Protein AF-0000000076758074 (afdb_homodimer)

Nearest PDB structures (foldseek):
  6b5j-assembly3_C  TM=3.383E-01  e=1.284E+00  Homo sapiens
  8p6x-assembly1_J  TM=2.670E-01  e=6.246E-01  Homo sapiens
  7qg2-assembly2_B  TM=2.883E-01  e=6.633E-01  Homo sapiens
  5t1s-assembly2_B  TM=3.261E-01  e=2.204E+00  Homo sapiens
  4yff-assembly1_D  TM=3.449E-01  e=3.564E+00  Homo sapiens

Sequence (290 aa):
MANENVEVWVFEGSTVRTVQMNGEPLWVLKDVCGVLDISNSRNISARLDDDEKGVYLVDTPGGVQNMTIISESGLYATIMRSDKPQAKPFRKWVTSEVLPAIRKHGMYAIDDVLNDPDMLINALLRLKEERAKAKALEQTVAVQTMANENVEVWVFEGSTVRTVQMNGEPLWVLKDVCGVLDISNSRNISARLDDDEKGVYLVDTPGGVQNMTIISESGLYATIMRSDKPQAKPFRKWVTSEVLPAIRKHGMYAIDDVLNDPDMLINALLRLKEERAKAKALEQTVAVQT

Solvent-accessible surface area (backbone atoms only — not comparable to full-atom values): 15804 Å² total; per-residue (Å²): 125,80,79,59,55,78,42,82,40,80,50,97,89,30,65,35,44,32,35,52,52,97,88,37,66,28,32,35,41,59,31,54,25,53,64,46,71,43,84,61,42,66,63,53,55,72,72,48,54,73,89,20,45,50,76,40,82,40,85,44,102,91,40,78,37,84,36,52,27,22,30,59,36,30,48,45,49,52,38,52,47,44,87,35,74,74,27,45,64,60,40,47,47,42,29,64,44,45,50,48,33,30,72,76,46,32,33,39,60,43,67,71,30,72,75,25,72,69,48,34,51,51,26,54,50,52,51,51,51,53,50,52,52,53,53,51,52,53,51,52,52,56,69,72,98,123,81,80,60,56,79,42,82,41,79,50,97,90,30,65,37,43,29,35,52,53,97,89,36,65,29,32,34,41,59,30,53,24,53,66,47,71,43,86,59,43,64,64,54,56,70,72,48,54,73,89,22,46,49,76,41,82,41,85,43,100,92,39,78,38,82,36,53,29,22,31,60,36,30,49,47,50,53,40,51,46,45,88,36,74,76,25,45,63,59,40,46,46,44,29,64,44,45,48,48,33,30,72,76,47,34,33,41,61,42,66,74,31,74,75,26,70,68,48,36,53,51,26,52,52,52,50,50,50,52,51,50,52,54,52,52,52,52,51,53,55,56,70,72,97

Structure (mmCIF, N/CA/C/O backbone):
data_AF-0000000076758074-model_v1
#
loop_
_entity.id
_entity.type
_entity.pdbx_description
1 polymer 'BRO family protein'
#
loop_
_atom_site.group_PDB
_atom_site.id
_atom_site.type_symbol
_atom_site.label_atom_id
_atom_site.label_alt_id
_atom_site.label_comp_id
_atom_site.label_asym_id
_atom_site.label_entity_id
_atom_site.label_seq_id
_atom_site.pdbx_PDB_ins_code
_atom_site.Cartn_x
_atom_site.Cartn_y
_atom_site.Cartn_z
_atom_site.occupancy
_atom_site.B_iso_or_equiv
_atom_site.auth_seq_id
_atom_site.auth_comp_id
_atom_site.auth_asym_id
_atom_site.auth_atom_id
_atom_site.pdbx_PDB_model_num
ATOM 1 N N . MET A 1 1 ? -4.301 34.188 5.242 1 38 1 MET A N 1
ATOM 2 C CA . MET A 1 1 ? -3.588 32.906 5.062 1 38 1 MET A CA 1
ATOM 3 C C . MET A 1 1 ? -3.773 32.031 6.273 1 38 1 MET A C 1
ATOM 5 O O . MET A 1 1 ? -3.643 32.469 7.414 1 38 1 MET A O 1
ATOM 9 N N . ALA A 1 2 ? -4.715 31.141 6.289 1 45.94 2 ALA A N 1
ATOM 10 C CA . ALA A 1 2 ? -5.082 30.453 7.523 1 45.94 2 ALA A CA 1
ATOM 11 C C . ALA A 1 2 ? -3.844 30.031 8.305 1 45.94 2 ALA A C 1
ATOM 13 O O . ALA A 1 2 ? -2.84 29.625 7.719 1 45.94 2 ALA A O 1
ATOM 14 N N . ASN A 1 3 ? -3.586 30.516 9.406 1 50.66 3 ASN A N 1
ATOM 15 C CA . ASN A 1 3 ? -2.432 30.297 10.273 1 50.66 3 ASN A CA 1
ATOM 16 C C . ASN A 1 3 ? -2.135 28.812 10.453 1 50.66 3 ASN A C 1
ATOM 18 O O . ASN A 1 3 ? -2.904 28.094 11.094 1 50.66 3 ASN A O 1
ATOM 22 N N . GLU A 1 4 ? -1.652 28.25 9.359 1 63.91 4 GLU A N 1
ATOM 23 C CA . GLU A 1 4 ? -1.317 26.828 9.461 1 63.91 4 GLU A CA 1
ATOM 24 C C . GLU A 1 4 ? -0.361 26.578 10.625 1 63.91 4 GLU A C 1
ATOM 26 O O . GLU A 1 4 ? 0.745 27.125 10.656 1 63.91 4 GLU A O 1
ATOM 31 N N . ASN A 1 5 ? -0.977 26.312 11.828 1 80.25 5 ASN A N 1
ATOM 32 C CA . ASN A 1 5 ? -0.196 26.094 13.039 1 80.25 5 ASN A CA 1
ATOM 33 C C . ASN A 1 5 ? 0.349 24.672 13.102 1 80.25 5 ASN A C 1
ATOM 35 O O . ASN A 1 5 ? -0.316 23.734 12.672 1 80.25 5 ASN A O 1
ATOM 39 N N . VAL A 1 6 ? 1.637 24.625 13.547 1 86.62 6 VAL A N 1
ATOM 40 C CA . VAL A 1 6 ? 2.332 23.359 13.742 1 86.62 6 VAL A CA 1
ATOM 41 C C . VAL A 1 6 ? 1.775 22.656 14.977 1 86.62 6 VAL A C 1
ATOM 43 O O . VAL A 1 6 ? 1.608 23.281 16.031 1 86.62 6 VAL A O 1
ATOM 46 N N . GLU A 1 7 ? 1.353 21.438 14.82 1 90.25 7 GLU A N 1
ATOM 47 C CA . GLU A 1 7 ? 0.956 20.578 15.93 1 90.25 7 GLU A CA 1
ATOM 48 C C . GLU A 1 7 ? 2.037 19.547 16.234 1 90.25 7 GLU A C 1
ATOM 50 O O . GLU A 1 7 ? 2.656 19 15.328 1 90.25 7 GLU A O 1
ATOM 55 N N . VAL A 1 8 ? 2.221 19.281 17.578 1 89.19 8 VAL A N 1
ATOM 56 C CA . VAL A 1 8 ? 3.273 18.359 18.016 1 89.19 8 VAL A CA 1
ATOM 57 C C . VAL A 1 8 ? 2.65 17.109 18.609 1 89.19 8 VAL A C 1
ATOM 59 O O . VAL A 1 8 ? 1.77 17.203 19.469 1 89.19 8 VAL A O 1
ATOM 62 N N . TRP A 1 9 ? 3.086 15.984 18.078 1 89.81 9 TRP A N 1
ATOM 63 C CA . TRP A 1 9 ? 2.637 14.688 18.562 1 89.81 9 TRP A CA 1
ATOM 64 C C . TRP A 1 9 ? 3.818 13.852 19.047 1 89.81 9 TRP A C 1
ATOM 66 O O . TRP A 1 9 ? 4.961 14.094 18.656 1 89.81 9 TRP A O 1
ATOM 76 N N . VAL A 1 10 ? 3.426 12.961 20.016 1 88.06 10 VAL A N 1
ATOM 77 C CA . VAL A 1 10 ? 4.438 11.992 20.438 1 88.06 10 VAL A CA 1
ATOM 78 C C . VAL A 1 10 ? 4.027 10.594 19.984 1 88.06 10 VAL A C 1
ATOM 80 O O . VAL A 1 10 ? 2.93 10.133 20.297 1 88.06 10 VAL A O 1
ATOM 83 N N . PHE A 1 11 ? 4.895 9.984 19.203 1 85.81 11 PHE A N 1
ATOM 84 C CA . PHE A 1 11 ? 4.668 8.641 18.672 1 85.81 11 PHE A CA 1
ATOM 85 C C . PHE A 1 11 ? 5.84 7.727 19 1 85.81 11 PHE A C 1
ATOM 87 O O . PHE A 1 11 ? 6.961 7.953 18.531 1 85.81 11 PHE A O 1
ATOM 94 N N . GLU A 1 12 ? 5.586 6.719 19.734 1 82.56 12 GLU A N 1
ATOM 95 C CA . GLU A 1 12 ? 6.605 5.762 20.156 1 82.56 12 GLU A CA 1
ATOM 96 C C . GLU A 1 12 ? 7.844 6.473 20.688 1 82.56 12 GLU A C 1
ATOM 98 O O . GLU A 1 12 ? 8.969 6.145 20.297 1 82.56 12 GLU A O 1
ATOM 103 N N . GLY A 1 13 ? 7.66 7.598 21.469 1 85.19 13 GLY A N 1
ATOM 104 C CA . GLY A 1 13 ? 8.742 8.312 22.141 1 85.19 13 GLY A CA 1
ATOM 105 C C . GLY A 1 13 ? 9.398 9.352 21.25 1 85.19 13 GLY A C 1
ATOM 106 O O . GLY A 1 13 ? 10.305 10.062 21.688 1 85.19 13 GLY A O 1
ATOM 107 N N . SER A 1 14 ? 8.922 9.477 20.031 1 90.25 14 SER A N 1
ATOM 108 C CA . SER A 1 14 ? 9.477 10.445 19.094 1 90.25 14 SER A CA 1
ATOM 109 C C . SER A 1 14 ? 8.5 11.578 18.828 1 90.25 14 SER A C 1
ATOM 111 O O . SER A 1 14 ? 7.285 11.359 18.75 1 90.25 14 SER A O 1
ATOM 113 N N . THR A 1 15 ? 9.062 12.711 18.75 1 91.38 15 THR A N 1
ATOM 114 C CA . THR A 1 15 ? 8.242 13.875 18.438 1 91.38 15 THR A CA 1
ATOM 115 C C . THR A 1 15 ? 7.973 13.953 16.938 1 91.38 15 THR A C 1
ATOM 117 O O . THR A 1 15 ? 8.898 13.836 16.125 1 91.38 15 THR A O 1
ATOM 120 N N . VAL A 1 16 ? 6.668 14.094 16.625 1 94.94 16 VAL A N 1
ATOM 121 C CA . VAL A 1 16 ? 6.262 14.25 15.234 1 94.94 16 VAL A CA 1
ATOM 122 C C . VAL A 1 16 ? 5.449 15.531 15.062 1 94.94 16 VAL A C 1
ATOM 124 O O . VAL A 1 16 ? 4.391 15.688 15.672 1 94.94 16 VAL A O 1
ATOM 127 N N . ARG A 1 17 ? 5.949 16.453 14.305 1 93.81 17 ARG A N 1
ATOM 128 C CA . ARG A 1 17 ? 5.262 17.719 14.039 1 93.81 17 ARG A CA 1
ATOM 129 C C . ARG A 1 17 ? 4.383 17.609 12.797 1 93.81 17 ARG A C 1
ATOM 131 O O . ARG A 1 17 ? 4.785 17 11.797 1 93.81 17 ARG A O 1
ATOM 138 N N . THR A 1 18 ? 3.197 18.188 12.875 1 94.94 18 THR A N 1
ATOM 139 C CA . THR A 1 18 ? 2.254 18.188 11.766 1 94.94 18 THR A CA 1
ATOM 140 C C . THR A 1 18 ? 1.732 19.594 11.492 1 94.94 18 THR A C 1
ATOM 142 O O . THR A 1 18 ? 1.754 20.453 12.383 1 94.94 18 THR A O 1
ATOM 145 N N . VAL A 1 19 ? 1.402 19.844 10.273 1 92.75 19 VAL A N 1
ATOM 146 C CA . VAL A 1 19 ? 0.757 21.078 9.852 1 92.75 19 VAL A CA 1
ATOM 147 C C . VAL A 1 19 ? -0.518 20.766 9.07 1 92.75 19 VAL A C 1
ATOM 149 O O . VAL A 1 19 ? -0.589 19.75 8.375 1 92.75 19 VAL A O 1
ATOM 152 N N . GLN A 1 20 ? -1.523 21.578 9.289 1 92.44 20 GLN A N 1
ATOM 153 C CA . GLN A 1 20 ? -2.754 21.438 8.516 1 92.44 20 GLN A CA 1
ATOM 154 C C . GLN A 1 20 ? -2.805 22.453 7.375 1 92.44 20 GLN A C 1
ATOM 156 O O . GLN A 1 20 ? -2.713 23.656 7.605 1 92.44 20 GLN A O 1
ATOM 161 N N . MET A 1 21 ? -2.896 21.875 6.207 1 89.38 21 MET A N 1
ATOM 162 C CA . MET A 1 21 ? -3.023 22.75 5.035 1 89.38 21 MET A CA 1
ATOM 163 C C . MET A 1 21 ? -4.184 22.297 4.152 1 89.38 21 MET A C 1
ATOM 165 O O . MET A 1 21 ? -4.242 21.141 3.732 1 89.38 21 MET A O 1
ATOM 169 N N . ASN A 1 22 ? -5.125 23.219 3.854 1 87.38 22 ASN A N 1
ATOM 170 C CA . ASN A 1 22 ? -6.281 22.922 3.012 1 87.38 22 ASN A CA 1
ATOM 171 C C . ASN A 1 22 ? -7.039 21.703 3.512 1 87.38 22 ASN A C 1
ATOM 173 O O . ASN A 1 22 ? -7.41 20.828 2.723 1 87.38 22 ASN A O 1
ATOM 177 N N . GLY A 1 23 ? -7.023 21.531 4.789 1 87.25 23 GLY A N 1
ATOM 178 C CA . GLY A 1 23 ? -7.801 20.469 5.406 1 87.25 23 GLY A CA 1
ATOM 179 C C . GLY A 1 23 ? -7.09 19.141 5.398 1 87.25 23 GLY A C 1
ATOM 180 O O . GLY A 1 23 ? -7.676 18.109 5.773 1 87.25 23 GLY A O 1
ATOM 181 N N . GLU A 1 24 ? -5.863 19.125 4.961 1 91.69 24 GLU A N 1
ATOM 182 C CA . GLU A 1 24 ? -5.094 17.875 4.906 1 91.69 24 GLU A CA 1
ATOM 183 C C . GLU A 1 24 ? -3.875 17.953 5.824 1 91.69 24 GLU A C 1
ATOM 185 O O . GLU A 1 24 ? -3.227 19 5.926 1 91.69 24 GLU A O 1
ATOM 190 N N . PRO A 1 25 ? -3.631 16.828 6.426 1 93.81 25 PRO A N 1
ATOM 191 C CA . PRO A 1 25 ? -2.443 16.812 7.285 1 93.81 25 PRO A CA 1
ATOM 192 C C . PRO A 1 25 ? -1.146 16.672 6.488 1 93.81 25 PRO A C 1
ATOM 194 O O . PRO A 1 25 ? -1.104 15.953 5.488 1 93.81 25 PRO A O 1
ATOM 197 N N . LEU A 1 26 ? -0.143 17.391 6.977 1 96.75 26 LEU A N 1
ATOM 198 C CA . LEU A 1 26 ? 1.232 17.266 6.508 1 96.75 26 LEU A CA 1
ATOM 199 C C . LEU A 1 26 ? 2.184 17 7.668 1 96.75 26 LEU A C 1
ATOM 201 O O . LEU A 1 26 ? 1.914 17.406 8.805 1 96.75 26 LEU A O 1
ATOM 205 N N . TRP A 1 27 ? 3.279 16.328 7.387 1 97.06 27 TRP A N 1
ATOM 206 C CA . TRP A 1 27 ? 4.23 15.953 8.422 1 97.06 27 TRP A CA 1
ATOM 207 C C . TRP A 1 27 ? 5.625 16.484 8.109 1 97.06 27 TRP A C 1
ATOM 209 O O . TRP A 1 27 ? 6.027 16.531 6.941 1 97.06 27 TRP A O 1
ATOM 219 N N . VAL A 1 28 ? 6.254 16.875 9.164 1 95.94 28 VAL A N 1
ATOM 220 C CA . VAL A 1 28 ? 7.672 17.172 8.992 1 95.94 28 VAL A CA 1
ATOM 221 C C . VAL A 1 28 ? 8.43 15.883 8.672 1 95.94 28 VAL A C 1
ATOM 223 O O . VAL A 1 28 ? 8.438 14.945 9.477 1 95.94 28 VAL A O 1
ATOM 226 N N . LEU A 1 29 ? 9.094 15.836 7.523 1 97.75 29 LEU A N 1
ATOM 227 C CA . LEU A 1 29 ? 9.75 14.625 7.043 1 97.75 29 LEU A CA 1
ATOM 228 C C . LEU A 1 29 ? 10.82 14.156 8.023 1 97.75 29 LEU A C 1
ATOM 230 O O . LEU A 1 29 ? 10.93 12.969 8.312 1 97.75 29 LEU A O 1
ATOM 234 N N . LYS A 1 30 ? 11.57 15.102 8.523 1 95.56 30 LYS A N 1
ATOM 235 C CA . LYS A 1 30 ? 12.641 14.766 9.453 1 95.56 30 LYS A CA 1
ATOM 236 C C . LYS A 1 30 ? 12.102 14.016 10.664 1 95.56 30 LYS A C 1
ATOM 238 O O . LYS A 1 30 ? 12.75 13.086 11.156 1 95.56 30 LYS A O 1
ATOM 243 N N . ASP A 1 31 ? 11.016 14.414 11.133 1 95.44 31 ASP A N 1
ATOM 244 C CA . ASP A 1 31 ? 10.406 13.758 12.289 1 95.44 31 ASP A CA 1
ATOM 245 C C . ASP A 1 31 ? 9.945 12.352 11.938 1 95.44 31 ASP A C 1
ATOM 247 O O . ASP A 1 31 ? 10.125 11.414 12.719 1 95.44 31 ASP A O 1
ATOM 251 N N . VAL A 1 32 ? 9.336 12.164 10.766 1 97 32 VAL A N 1
ATOM 252 C CA . VAL A 1 32 ? 8.906 10.859 10.281 1 97 32 VAL A CA 1
ATOM 253 C C . VAL A 1 32 ? 10.117 9.93 10.156 1 97 32 VAL A C 1
ATOM 255 O O . VAL A 1 32 ? 10.07 8.781 10.594 1 97 32 VAL A O 1
ATOM 258 N N . CYS A 1 33 ? 11.148 10.453 9.594 1 96.94 33 CYS A N 1
ATOM 259 C CA . CYS A 1 33 ? 12.383 9.688 9.469 1 96.94 33 CYS A CA 1
ATOM 260 C C . CYS A 1 33 ? 12.922 9.289 10.844 1 96.94 33 CYS A C 1
ATOM 262 O O . CYS A 1 33 ? 13.43 8.18 11.023 1 96.94 33 CYS A O 1
ATOM 264 N N . GLY A 1 34 ? 12.828 10.219 11.82 1 94.81 34 GLY A N 1
ATOM 265 C CA . GLY A 1 34 ? 13.234 9.898 13.188 1 94.81 34 GLY A CA 1
ATOM 266 C C . GLY A 1 34 ? 12.492 8.703 13.766 1 94.81 34 GLY A C 1
ATOM 267 O O . GLY A 1 34 ? 13.109 7.816 14.352 1 94.81 34 GLY A O 1
ATOM 268 N N . VAL A 1 35 ? 11.211 8.641 13.562 1 94.88 35 VAL A N 1
ATOM 269 C CA . VAL A 1 35 ? 10.375 7.547 14.039 1 94.88 35 VAL A CA 1
ATOM 270 C C . VAL A 1 35 ? 10.836 6.234 13.406 1 94.88 35 VAL A C 1
ATOM 272 O O . VAL A 1 35 ? 10.859 5.195 14.07 1 94.88 35 VAL A O 1
ATOM 275 N N . LEU A 1 36 ? 11.273 6.238 12.133 1 95.38 36 LEU A N 1
ATOM 276 C CA . LEU A 1 36 ? 11.648 5.051 11.375 1 95.38 36 LEU A CA 1
ATOM 277 C C . LEU A 1 36 ? 13.125 4.734 11.555 1 95.38 36 LEU A C 1
ATOM 279 O O . LEU A 1 36 ? 13.625 3.758 10.992 1 95.38 36 LEU A O 1
ATOM 283 N N . ASP A 1 37 ? 13.844 5.621 12.297 1 94.5 37 ASP A N 1
ATOM 284 C CA . ASP A 1 37 ? 15.273 5.461 12.516 1 94.5 37 ASP A CA 1
ATOM 285 C C . ASP A 1 37 ? 16.047 5.598 11.203 1 94.5 37 ASP A C 1
ATOM 287 O O . ASP A 1 37 ? 16.953 4.801 10.922 1 94.5 37 ASP A O 1
ATOM 291 N N . ILE A 1 38 ? 15.523 6.461 10.414 1 94.94 38 ILE A N 1
ATOM 292 C CA . ILE A 1 38 ? 16.219 6.812 9.18 1 94.94 38 ILE A CA 1
ATOM 293 C C . ILE A 1 38 ? 17.062 8.062 9.398 1 94.94 38 ILE A C 1
ATOM 295 O O . ILE A 1 38 ? 16.547 9.102 9.812 1 94.94 38 ILE A O 1
ATOM 299 N N . SER A 1 39 ? 18.297 8.008 9.094 1 91.69 39 SER A N 1
ATOM 300 C CA . SER A 1 39 ? 19.219 9.094 9.398 1 91.69 39 SER A CA 1
ATOM 301 C C . SER A 1 39 ? 19.203 10.156 8.297 1 91.69 39 SER A C 1
ATOM 303 O O . SER A 1 39 ? 19.234 11.352 8.586 1 91.69 39 SER A O 1
ATOM 305 N N . ASN A 1 40 ? 19.062 9.734 7.07 1 92.5 40 ASN A N 1
ATOM 306 C CA . ASN A 1 40 ? 19.219 10.664 5.957 1 92.5 40 ASN A CA 1
ATOM 307 C C . ASN A 1 40 ? 17.875 11.055 5.363 1 92.5 40 ASN A C 1
ATOM 309 O O . ASN A 1 40 ? 17.469 10.539 4.316 1 92.5 40 ASN A O 1
ATOM 313 N N . SER A 1 41 ? 17.297 12.094 5.945 1 95.19 41 SER A N 1
ATOM 314 C CA . SER A 1 41 ? 15.992 12.539 5.48 1 95.19 41 SER A CA 1
ATOM 315 C C . SER A 1 41 ? 16.078 13.172 4.098 1 95.19 41 SER A C 1
ATOM 317 O O . SER A 1 41 ? 15.117 13.141 3.332 1 95.19 41 SER A O 1
ATOM 319 N N . ARG A 1 42 ? 17.219 13.703 3.814 1 94.12 42 ARG A N 1
ATOM 320 C CA . ARG A 1 42 ? 17.406 14.336 2.512 1 94.12 42 ARG A CA 1
ATOM 321 C C . ARG A 1 42 ? 17.297 13.312 1.388 1 94.12 42 ARG A C 1
ATOM 323 O O . ARG A 1 42 ? 16.719 13.602 0.338 1 94.12 42 ARG A O 1
ATOM 330 N N . ASN A 1 43 ? 17.844 12.18 1.636 1 94.94 43 ASN A N 1
ATOM 331 C CA . ASN A 1 43 ? 17.75 11.109 0.651 1 94.94 43 ASN A CA 1
ATOM 332 C C . ASN A 1 43 ? 16.297 10.672 0.43 1 94.94 43 ASN A C 1
ATOM 334 O O . ASN A 1 43 ? 15.898 10.398 -0.701 1 94.94 43 ASN A O 1
ATOM 338 N N . ILE A 1 44 ? 15.531 10.672 1.504 1 96.38 44 ILE A N 1
ATOM 339 C CA . ILE A 1 44 ? 14.125 10.312 1.419 1 96.38 44 ILE A CA 1
ATOM 340 C C . ILE A 1 44 ? 13.367 11.375 0.622 1 96.38 44 ILE A C 1
ATOM 342 O O . ILE A 1 44 ? 12.586 11.047 -0.275 1 96.38 44 ILE A O 1
ATOM 346 N N . SER A 1 45 ? 13.641 12.57 0.929 1 96.88 45 SER A N 1
ATOM 347 C CA . SER A 1 45 ? 13 13.68 0.232 1 96.88 45 SER A CA 1
ATOM 348 C C . SER A 1 45 ? 13.258 13.617 -1.269 1 96.88 45 SER A C 1
ATOM 350 O O . SER A 1 45 ? 12.359 13.867 -2.072 1 96.88 45 SER A O 1
ATOM 352 N N . ALA A 1 46 ? 14.461 13.258 -1.652 1 95.38 46 ALA A N 1
ATOM 353 C CA . ALA A 1 46 ? 14.875 13.227 -3.053 1 95.38 46 ALA A CA 1
ATOM 354 C C . ALA A 1 46 ? 14.094 12.172 -3.832 1 95.38 46 ALA A C 1
ATOM 356 O O . ALA A 1 46 ? 13.938 12.281 -5.051 1 95.38 46 ALA A O 1
ATOM 357 N N . ARG A 1 47 ? 13.555 11.211 -3.148 1 93.88 47 ARG A N 1
ATOM 358 C CA . ARG A 1 47 ? 12.883 10.094 -3.795 1 93.88 47 ARG A CA 1
ATOM 359 C C . ARG A 1 47 ? 11.391 10.352 -3.92 1 93.88 47 ARG A C 1
ATOM 361 O O . ARG A 1 47 ? 10.688 9.633 -4.637 1 93.88 47 ARG A O 1
ATOM 368 N N . LEU A 1 48 ? 10.914 11.344 -3.23 1 96.75 48 LEU A N 1
ATOM 369 C CA . LEU A 1 48 ? 9.492 11.648 -3.242 1 96.75 48 LEU A CA 1
ATOM 370 C C . LEU A 1 48 ? 9.133 12.523 -4.434 1 96.75 48 LEU A C 1
ATOM 372 O O . LEU A 1 48 ? 9.914 13.383 -4.84 1 96.75 48 LEU A O 1
ATOM 376 N N . ASP A 1 49 ? 7.977 12.289 -4.973 1 95.44 49 ASP A N 1
ATOM 377 C CA . ASP A 1 49 ? 7.469 13.125 -6.051 1 95.44 49 ASP A CA 1
ATOM 378 C C . ASP A 1 49 ? 7.234 14.555 -5.566 1 95.44 49 ASP A C 1
ATOM 380 O O . ASP A 1 49 ? 7.074 14.797 -4.367 1 95.44 49 ASP A O 1
ATOM 384 N N . ASP A 1 50 ? 7.109 15.445 -6.523 1 95.75 50 ASP A N 1
ATOM 385 C CA . ASP A 1 50 ? 6.965 16.859 -6.199 1 95.75 50 ASP A CA 1
ATOM 386 C C . ASP A 1 50 ? 5.656 17.125 -5.457 1 95.75 50 ASP A C 1
ATOM 388 O O . ASP A 1 50 ? 5.59 18 -4.586 1 95.75 50 ASP A O 1
ATOM 392 N N . ASP A 1 51 ? 4.648 16.391 -5.77 1 95.75 51 ASP A N 1
ATOM 393 C CA . ASP A 1 51 ? 3.35 16.625 -5.145 1 95.75 51 ASP A CA 1
ATOM 394 C C . ASP A 1 51 ? 3.285 15.984 -3.758 1 95.75 51 ASP A C 1
ATOM 396 O O . ASP A 1 51 ? 2.305 16.156 -3.033 1 95.75 51 ASP A O 1
ATOM 400 N N . GLU A 1 52 ? 4.402 15.32 -3.377 1 97.69 52 GLU A N 1
ATOM 401 C CA . GLU A 1 52 ? 4.402 14.594 -2.109 1 97.69 52 GLU A CA 1
ATOM 402 C C . GLU A 1 52 ? 5.188 15.344 -1.041 1 97.69 52 GLU A C 1
ATOM 404 O O . GLU A 1 52 ? 5.184 14.961 0.13 1 97.69 52 GLU A O 1
ATOM 409 N N . LYS A 1 53 ? 5.809 16.375 -1.478 1 97.56 53 LYS A N 1
ATOM 410 C CA . LYS A 1 53 ? 6.672 17.078 -0.544 1 97.56 53 LYS A CA 1
ATOM 411 C C . LYS A 1 53 ? 6.605 18.594 -0.774 1 97.56 53 LYS A C 1
ATOM 413 O O . LYS A 1 53 ? 6.109 19.047 -1.807 1 97.56 53 LYS A O 1
ATOM 418 N N . GLY A 1 54 ? 7.02 19.297 0.213 1 95.38 54 GLY A N 1
ATOM 419 C CA . GLY A 1 54 ? 7.145 20.75 0.199 1 95.38 54 GLY A CA 1
ATOM 420 C C . GLY A 1 54 ? 8.023 21.281 1.314 1 95.38 54 GLY A C 1
ATOM 421 O O . GLY A 1 54 ? 8.805 20.531 1.913 1 95.38 54 GLY A O 1
ATOM 422 N N . VAL A 1 55 ? 7.969 22.594 1.397 1 94.25 55 VAL A N 1
ATOM 423 C CA . VAL A 1 55 ? 8.758 23.25 2.434 1 94.25 55 VAL A CA 1
ATOM 424 C C . VAL A 1 55 ? 7.848 24.109 3.307 1 94.25 55 VAL A C 1
ATOM 426 O O . VAL A 1 55 ? 6.887 24.703 2.816 1 94.25 55 VAL A O 1
ATOM 429 N N . TYR A 1 56 ? 8.148 24 4.562 1 91.5 56 TYR A N 1
ATOM 430 C CA . TYR A 1 56 ? 7.371 24.766 5.523 1 91.5 56 TYR A CA 1
ATOM 431 C C . TYR A 1 56 ? 8.273 25.391 6.586 1 91.5 56 TYR A C 1
ATOM 433 O O . TYR A 1 56 ? 9.258 24.781 7.004 1 91.5 56 TYR A O 1
ATOM 441 N N . LEU A 1 57 ? 7.848 26.625 6.992 1 88.94 57 LEU A N 1
ATOM 442 C CA . LEU A 1 57 ? 8.586 27.312 8.039 1 88.94 57 LEU A CA 1
ATOM 443 C C . LEU A 1 57 ? 8.141 26.859 9.422 1 88.94 57 LEU A C 1
ATOM 445 O O . LEU A 1 57 ? 6.953 26.891 9.734 1 88.94 57 LEU A O 1
ATOM 449 N N . VAL A 1 58 ? 9.094 26.344 10.156 1 83.62 58 VAL A N 1
ATOM 450 C CA . VAL A 1 58 ? 8.812 25.891 11.516 1 83.62 58 VAL A CA 1
ATOM 451 C C . VAL A 1 58 ? 9.672 26.656 12.516 1 83.62 58 VAL A C 1
ATOM 453 O O . VAL A 1 58 ? 10.859 26.891 12.266 1 83.62 58 VAL A O 1
ATOM 456 N N . ASP A 1 59 ? 9.031 27.078 13.555 1 81 59 ASP A N 1
ATOM 457 C CA . ASP A 1 59 ? 9.766 27.734 14.625 1 81 59 ASP A CA 1
ATOM 458 C C . ASP A 1 59 ? 10.562 26.719 15.453 1 81 59 ASP A C 1
ATOM 460 O O . ASP A 1 59 ? 10.008 25.734 15.938 1 81 59 ASP A O 1
ATOM 464 N N . THR A 1 60 ? 11.852 26.875 15.453 1 77.5 60 THR A N 1
ATOM 465 C CA . THR A 1 60 ? 12.734 26.047 16.281 1 77.5 60 THR A CA 1
ATOM 466 C C . THR A 1 60 ? 13.477 26.906 17.297 1 77.5 60 THR A C 1
ATOM 468 O O . THR A 1 60 ? 13.477 28.125 17.203 1 77.5 60 THR A O 1
ATOM 471 N N . PRO A 1 61 ? 13.977 26.188 18.406 1 80.62 61 PRO A N 1
ATOM 472 C CA . PRO A 1 61 ? 14.75 26.953 19.391 1 80.62 61 PRO A CA 1
ATOM 473 C C . PRO A 1 61 ? 15.852 27.797 18.75 1 80.62 61 PRO A C 1
ATOM 475 O O . PRO A 1 61 ? 16.188 28.859 19.266 1 80.62 61 PRO A O 1
ATOM 478 N N . GLY A 1 62 ? 16.375 27.344 17.578 1 83.44 62 GLY A N 1
ATOM 479 C CA . GLY A 1 62 ? 17.422 28.062 16.859 1 83.44 62 GLY A CA 1
ATOM 480 C C . GLY A 1 62 ? 16.891 29.062 15.852 1 83.44 62 GLY A C 1
ATOM 481 O O . GLY A 1 62 ? 17.656 29.625 15.07 1 83.44 62 GLY A O 1
ATOM 482 N N . GLY A 1 63 ? 15.586 29.312 15.875 1 86.44 63 GLY A N 1
ATOM 483 C CA . GLY A 1 63 ? 14.961 30.234 14.945 1 86.44 63 GLY A CA 1
ATOM 484 C C . GLY A 1 63 ? 14.102 29.531 13.906 1 86.44 63 GLY A C 1
ATOM 485 O O . GLY A 1 63 ? 13.898 28.328 13.977 1 86.44 63 GLY A O 1
ATOM 486 N N . VAL A 1 64 ? 13.547 30.328 13.078 1 86.12 64 VAL A N 1
ATOM 487 C CA . VAL A 1 64 ? 12.656 29.812 12.039 1 86.12 64 VAL A CA 1
ATOM 488 C C . VAL A 1 64 ? 13.477 29.062 10.992 1 86.12 64 VAL A C 1
ATOM 490 O O . VAL A 1 64 ? 14.5 29.547 10.516 1 86.12 64 VAL A O 1
ATOM 493 N N . GLN A 1 65 ? 13.117 27.828 10.812 1 89.5 65 GLN A N 1
ATOM 494 C CA . GLN A 1 65 ? 13.82 26.984 9.859 1 89.5 65 GLN A CA 1
ATOM 495 C C . GLN A 1 65 ? 12.867 26.453 8.789 1 89.5 65 GLN A C 1
ATOM 497 O O . GLN A 1 65 ? 11.695 26.203 9.062 1 89.5 65 GLN A O 1
ATOM 502 N N . ASN A 1 66 ? 13.453 26.359 7.598 1 92.25 66 ASN A N 1
ATOM 503 C CA . ASN A 1 66 ? 12.75 25.656 6.523 1 92.25 66 ASN A CA 1
ATOM 504 C C . ASN A 1 66 ? 12.859 24.141 6.676 1 92.25 66 ASN A C 1
ATOM 506 O O . ASN A 1 66 ? 13.961 23.594 6.664 1 92.25 66 ASN A O 1
ATOM 510 N N . MET A 1 67 ? 11.688 23.578 6.852 1 93.38 67 MET A N 1
ATOM 511 C CA . MET A 1 67 ? 11.68 22.125 7 1 93.38 67 MET A CA 1
ATOM 512 C C . MET A 1 67 ? 10.922 21.469 5.848 1 93.38 67 MET A C 1
ATOM 514 O O . MET A 1 67 ? 9.945 22.031 5.348 1 93.38 67 MET A O 1
ATOM 518 N N . THR A 1 68 ? 11.469 20.281 5.473 1 96.81 68 THR A N 1
ATOM 519 C CA . THR A 1 68 ? 10.734 19.5 4.48 1 96.81 68 THR A CA 1
ATOM 520 C C . THR A 1 68 ? 9.477 18.891 5.094 1 96.81 68 THR A C 1
ATOM 522 O O . THR A 1 68 ? 9.547 18.25 6.145 1 96.81 68 THR A O 1
ATOM 525 N N . ILE A 1 69 ? 8.352 19.203 4.445 1 96.94 69 ILE A N 1
ATOM 526 C CA . ILE A 1 69 ? 7.086 18.594 4.855 1 96.94 69 ILE A CA 1
ATOM 527 C C . ILE A 1 69 ? 6.586 17.656 3.766 1 96.94 69 ILE A C 1
ATOM 529 O O . ILE A 1 69 ? 6.906 17.828 2.588 1 96.94 69 ILE A O 1
ATOM 533 N N . ILE A 1 70 ? 5.762 16.625 4.219 1 98.25 70 ILE A N 1
ATOM 534 C CA . ILE A 1 70 ? 5.289 15.648 3.248 1 98.25 70 ILE A CA 1
ATOM 535 C C . ILE A 1 70 ? 3.785 15.445 3.408 1 98.25 70 ILE A C 1
ATOM 537 O O . ILE A 1 70 ? 3.248 15.57 4.512 1 98.25 70 ILE A O 1
ATOM 541 N N . SER A 1 71 ? 3.121 15.172 2.27 1 97.94 71 SER A N 1
ATOM 542 C CA . SER A 1 71 ? 1.694 14.867 2.25 1 97.94 71 SER A CA 1
ATOM 543 C C . SER A 1 71 ? 1.422 13.461 2.779 1 97.94 71 SER A C 1
ATOM 545 O O . SER A 1 71 ? 2.354 12.734 3.125 1 97.94 71 SER A O 1
ATOM 547 N N . GLU A 1 72 ? 0.168 13.148 2.852 1 97.94 72 GLU A N 1
ATOM 548 C CA . GLU A 1 72 ? -0.202 11.789 3.238 1 97.94 72 GLU A CA 1
ATOM 549 C C . GLU A 1 72 ? 0.375 10.766 2.268 1 97.94 72 GLU A C 1
ATOM 551 O O . GLU A 1 72 ? 0.879 9.719 2.688 1 97.94 72 GLU A O 1
ATOM 556 N N . SER A 1 73 ? 0.261 11.078 0.974 1 97.94 73 SER A N 1
ATOM 557 C CA . SER A 1 73 ? 0.863 10.203 -0.023 1 97.94 73 SER A CA 1
ATOM 558 C C . SER A 1 73 ? 2.357 10.031 0.224 1 97.94 73 SER A C 1
ATOM 560 O O . SER A 1 73 ? 2.873 8.914 0.185 1 97.94 73 SER A O 1
ATOM 562 N N . GLY A 1 74 ? 3.037 11.125 0.514 1 98.31 74 GLY A N 1
ATOM 563 C CA . GLY A 1 74 ? 4.457 11.086 0.817 1 98.31 74 GLY A CA 1
ATOM 564 C C . GLY A 1 74 ? 4.777 10.297 2.074 1 98.31 74 GLY A C 1
ATOM 565 O O . GLY A 1 74 ? 5.793 9.602 2.137 1 98.31 74 GLY A O 1
ATOM 566 N N . LEU A 1 75 ? 3.963 10.453 3.047 1 98.25 75 LEU A N 1
ATOM 567 C CA . LEU A 1 75 ? 4.125 9.711 4.293 1 98.25 75 LEU A CA 1
ATOM 568 C C . LEU A 1 75 ? 4.09 8.211 4.031 1 98.25 75 LEU A C 1
ATOM 570 O O . LEU A 1 75 ? 5.004 7.484 4.438 1 98.25 75 LEU A O 1
ATOM 574 N N . TYR A 1 76 ? 3.061 7.75 3.326 1 98.25 76 TYR A N 1
ATOM 575 C CA . TYR A 1 76 ? 2.9 6.324 3.057 1 98.25 76 TYR A CA 1
ATOM 576 C C . TYR A 1 76 ? 4.035 5.805 2.178 1 98.25 76 TYR A C 1
ATOM 578 O O . TYR A 1 76 ? 4.52 4.691 2.377 1 98.25 76 TYR A O 1
ATOM 586 N N . ALA A 1 77 ? 4.41 6.613 1.198 1 97.94 77 ALA A N 1
ATOM 587 C CA . ALA A 1 77 ? 5.535 6.227 0.352 1 97.94 77 ALA A CA 1
ATOM 588 C C . ALA A 1 77 ? 6.801 6.02 1.181 1 97.94 77 ALA A C 1
ATOM 590 O O . ALA A 1 77 ? 7.523 5.039 0.99 1 97.94 77 ALA A O 1
ATOM 591 N N . THR A 1 78 ? 7.051 6.914 2.145 1 97.62 78 THR A N 1
ATOM 592 C CA . THR A 1 78 ? 8.227 6.848 3.01 1 97.62 78 THR A CA 1
ATOM 593 C C . THR A 1 78 ? 8.195 5.582 3.861 1 97.62 78 THR A C 1
ATOM 595 O O . THR A 1 78 ? 9.195 4.863 3.947 1 97.62 78 THR A O 1
ATOM 598 N N . ILE A 1 79 ? 7.074 5.277 4.391 1 96.81 79 ILE A N 1
ATOM 599 C CA . ILE A 1 79 ? 6.938 4.117 5.27 1 96.81 79 ILE A CA 1
ATOM 600 C C . ILE A 1 79 ? 7.074 2.836 4.453 1 96.81 79 ILE A C 1
ATOM 602 O O . ILE A 1 79 ? 7.848 1.943 4.809 1 96.81 79 ILE A O 1
ATOM 606 N N . MET A 1 80 ? 6.453 2.746 3.344 1 95.88 80 MET A N 1
ATOM 607 C CA . MET A 1 80 ? 6.367 1.509 2.574 1 95.88 80 MET A CA 1
ATOM 608 C C . MET A 1 80 ? 7.711 1.175 1.934 1 95.88 80 MET A C 1
ATOM 610 O O . MET A 1 80 ? 8.031 0.003 1.72 1 95.88 80 MET A O 1
ATOM 614 N N . ARG A 1 81 ? 8.508 2.209 1.696 1 95.19 81 ARG A N 1
ATOM 615 C CA . ARG A 1 81 ? 9.781 1.999 1.02 1 95.19 81 ARG A CA 1
ATOM 616 C C . ARG A 1 81 ? 10.906 1.801 2.025 1 95.19 81 ARG A C 1
ATOM 618 O O . ARG A 1 81 ? 12.047 1.52 1.645 1 95.19 81 ARG A O 1
ATOM 625 N N . SER A 1 82 ? 10.625 1.917 3.27 1 95.12 82 SER A N 1
ATOM 626 C CA . SER A 1 82 ? 11.633 1.838 4.316 1 95.12 82 SER A CA 1
ATOM 627 C C . SER A 1 82 ? 12.07 0.395 4.562 1 95.12 82 SER A C 1
ATOM 629 O O . SER A 1 82 ? 11.234 -0.513 4.574 1 95.12 82 SER A O 1
ATOM 631 N N . ASP A 1 83 ? 13.375 0.211 4.801 1 91.25 83 ASP A N 1
ATOM 632 C CA . ASP A 1 83 ? 13.922 -1.086 5.191 1 91.25 83 ASP A CA 1
ATOM 633 C C . ASP A 1 83 ? 13.914 -1.249 6.711 1 91.25 83 ASP A C 1
ATOM 635 O O . ASP A 1 83 ? 14.281 -2.307 7.227 1 91.25 83 ASP A O 1
ATOM 639 N N . LYS A 1 84 ? 13.484 -0.257 7.387 1 94.12 84 LYS A N 1
ATOM 640 C CA . LYS A 1 84 ? 13.531 -0.292 8.844 1 94.12 84 LYS A CA 1
ATOM 641 C C . LYS A 1 84 ? 12.43 -1.179 9.414 1 94.12 84 LYS A C 1
ATOM 643 O O . LYS A 1 84 ? 11.305 -1.187 8.898 1 94.12 84 LYS A O 1
ATOM 648 N N . PRO A 1 85 ? 12.758 -1.893 10.484 1 94.5 85 PRO A N 1
ATOM 649 C CA . PRO A 1 85 ? 11.781 -2.824 11.047 1 94.5 85 PRO A CA 1
ATOM 650 C C . PRO A 1 85 ? 10.492 -2.133 11.492 1 94.5 85 PRO A C 1
ATOM 652 O O . PRO A 1 85 ? 9.422 -2.744 11.477 1 94.5 85 PRO A O 1
ATOM 655 N N . GLN A 1 86 ? 10.562 -0.865 11.844 1 93.31 86 GLN A N 1
ATOM 656 C CA . GLN A 1 86 ? 9.406 -0.116 12.32 1 93.31 86 GLN A CA 1
ATOM 657 C C . GLN A 1 86 ? 8.352 0.022 11.227 1 93.31 86 GLN A C 1
ATOM 659 O O . GLN A 1 86 ? 7.168 0.203 11.523 1 93.31 86 GLN A O 1
ATOM 664 N N . ALA A 1 87 ? 8.766 -0.118 9.984 1 96.12 87 ALA A N 1
ATOM 665 C CA . ALA A 1 87 ? 7.867 0.091 8.859 1 96.12 87 ALA A CA 1
ATOM 666 C C . ALA A 1 87 ? 7.191 -1.214 8.445 1 96.12 87 ALA A C 1
ATOM 668 O O . ALA A 1 87 ? 6.184 -1.202 7.734 1 96.12 87 ALA A O 1
ATOM 669 N N . LYS A 1 88 ? 7.707 -2.334 8.914 1 95.69 88 LYS A N 1
ATOM 670 C CA . LYS A 1 88 ? 7.332 -3.65 8.414 1 95.69 88 LYS A CA 1
ATOM 671 C C . LYS A 1 88 ? 5.875 -3.967 8.734 1 95.69 88 LYS A C 1
ATOM 673 O O . LYS A 1 88 ? 5.129 -4.434 7.871 1 95.69 88 LYS A O 1
ATOM 678 N N . PRO A 1 89 ? 5.426 -3.674 9.938 1 95.75 89 PRO A N 1
ATOM 679 C CA . PRO A 1 89 ? 4.035 -4.023 10.25 1 95.75 89 PRO A CA 1
ATOM 680 C C . PRO A 1 89 ? 3.029 -3.311 9.352 1 95.75 89 PRO A C 1
ATOM 682 O O . PRO A 1 89 ? 2.074 -3.932 8.875 1 95.75 89 PRO A O 1
ATOM 685 N N . PHE A 1 90 ? 3.285 -2.064 9.125 1 96.88 90 PHE A N 1
ATOM 686 C CA . PHE A 1 90 ? 2.383 -1.308 8.266 1 96.88 90 PHE A CA 1
ATOM 687 C C . PHE A 1 90 ? 2.441 -1.823 6.832 1 96.88 90 PHE A C 1
ATOM 689 O O . PHE A 1 90 ? 1.405 -2.035 6.199 1 96.88 90 PHE A O 1
ATOM 696 N N . ARG A 1 91 ? 3.582 -2.029 6.328 1 97.25 91 ARG A N 1
ATOM 697 C CA . ARG A 1 91 ? 3.742 -2.547 4.973 1 97.25 91 ARG A CA 1
ATOM 698 C C . ARG A 1 91 ? 3.076 -3.91 4.824 1 97.25 91 ARG A C 1
ATOM 700 O O . ARG A 1 91 ? 2.385 -4.164 3.836 1 97.25 91 ARG A O 1
ATOM 707 N N . LYS A 1 92 ? 3.244 -4.762 5.844 1 97.19 92 LYS A N 1
ATOM 708 C CA . LYS A 1 92 ? 2.641 -6.094 5.816 1 97.19 92 LYS A CA 1
ATOM 709 C C . LYS A 1 92 ? 1.116 -6.004 5.82 1 97.19 92 LYS A C 1
ATOM 711 O O . LYS A 1 92 ? 0.443 -6.746 5.102 1 97.19 92 LYS A O 1
ATOM 716 N N . TRP A 1 93 ? 0.616 -5.102 6.605 1 97.81 93 TRP A N 1
ATOM 717 C CA . TRP A 1 93 ? -0.827 -4.887 6.648 1 97.81 93 TRP A CA 1
ATOM 718 C C . TRP A 1 93 ? -1.358 -4.496 5.273 1 97.81 93 TRP A C 1
ATOM 720 O O . TRP A 1 93 ? -2.361 -5.047 4.809 1 97.81 93 TRP A O 1
ATOM 730 N N . VAL A 1 94 ? -0.666 -3.662 4.582 1 98.5 94 VAL A N 1
ATOM 731 C CA . VAL A 1 94 ? -1.104 -3.195 3.27 1 98.5 94 VAL A CA 1
ATOM 732 C C . VAL A 1 94 ? -0.986 -4.328 2.252 1 98.5 94 VAL A C 1
ATOM 734 O O . VAL A 1 94 ? -1.916 -4.574 1.48 1 98.5 94 VAL A O 1
ATOM 737 N N . THR A 1 95 ? 0.126 -5.094 2.281 1 98 95 THR A N 1
ATOM 738 C CA . THR A 1 95 ? 0.433 -6.039 1.213 1 98 95 THR A CA 1
ATOM 739 C C . THR A 1 95 ? -0.256 -7.379 1.462 1 98 95 THR A C 1
ATOM 741 O O . THR A 1 95 ? -0.549 -8.117 0.519 1 98 95 THR A O 1
ATOM 744 N N . SER A 1 96 ? -0.535 -7.711 2.723 1 97 96 SER A N 1
ATOM 745 C CA . SER A 1 96 ? -1.035 -9.055 3.01 1 97 96 SER A CA 1
ATOM 746 C C . SER A 1 96 ? -2.529 -9.031 3.32 1 97 96 SER A C 1
ATOM 748 O O . SER A 1 96 ? -3.189 -10.07 3.289 1 97 96 SER A O 1
ATOM 750 N N . GLU A 1 97 ? -3.061 -7.812 3.59 1 97.06 97 GLU A N 1
ATOM 751 C CA . GLU A 1 97 ? -4.469 -7.746 3.971 1 97.06 97 GLU A CA 1
ATOM 752 C C . GLU A 1 97 ? -5.242 -6.805 3.051 1 97.06 97 GLU A C 1
ATOM 754 O O . GLU A 1 97 ? -6.168 -7.23 2.355 1 97.06 97 GLU A O 1
ATOM 759 N N . VAL A 1 98 ? -4.777 -5.613 2.947 1 98.31 98 VAL A N 1
ATOM 760 C CA . VAL A 1 98 ? -5.551 -4.574 2.271 1 98.31 98 VAL A CA 1
ATOM 761 C C . VAL A 1 98 ? -5.621 -4.875 0.776 1 98.31 98 VAL A C 1
ATOM 763 O O . VAL A 1 98 ? -6.711 -5.012 0.215 1 98.31 98 VAL A O 1
ATOM 766 N N . LEU A 1 99 ? -4.477 -5.023 0.17 1 98.56 99 LEU A N 1
ATOM 767 C CA . LEU A 1 99 ? -4.418 -5.133 -1.283 1 98.56 99 LEU A CA 1
ATOM 768 C C . LEU A 1 99 ? -4.977 -6.473 -1.749 1 98.56 99 LEU A C 1
ATOM 770 O O . LEU A 1 99 ? -5.707 -6.535 -2.74 1 98.56 99 LEU A O 1
ATOM 774 N N . PRO A 1 100 ? -4.684 -7.559 -1.039 1 97.5 100 PRO A N 1
ATOM 775 C CA . PRO A 1 100 ? -5.301 -8.828 -1.436 1 97.5 100 PRO A CA 1
ATOM 776 C C . PRO A 1 100 ? -6.824 -8.797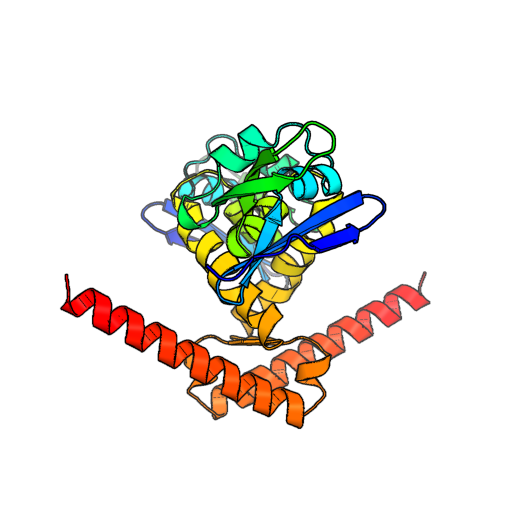 -1.34 1 97.5 100 PRO A C 1
ATOM 778 O O . PRO A 1 100 ? -7.512 -9.344 -2.203 1 97.5 100 PRO A O 1
ATOM 781 N N . ALA A 1 101 ? -7.359 -8.117 -0.329 1 97.5 101 ALA A N 1
ATOM 782 C CA . ALA A 1 101 ? -8.812 -7.992 -0.208 1 97.5 101 ALA A CA 1
ATOM 783 C C . ALA A 1 101 ? -9.391 -7.223 -1.388 1 97.5 101 ALA A C 1
ATOM 785 O O . ALA A 1 101 ? -10.43 -7.605 -1.938 1 97.5 101 ALA A O 1
ATOM 786 N N . ILE A 1 102 ? -8.719 -6.199 -1.731 1 97.88 102 ILE A N 1
ATOM 787 C CA . ILE A 1 102 ? -9.18 -5.391 -2.852 1 97.88 102 ILE A CA 1
ATOM 788 C C . ILE A 1 102 ? -9.102 -6.203 -4.145 1 97.88 102 ILE A C 1
ATOM 790 O O . ILE A 1 102 ? -10.016 -6.156 -4.973 1 97.88 102 ILE A O 1
ATOM 794 N N . ARG A 1 103 ? -8.016 -6.953 -4.277 1 96.69 103 ARG A N 1
ATOM 795 C CA . ARG A 1 103 ? -7.879 -7.777 -5.473 1 96.69 103 ARG A CA 1
ATOM 796 C C . ARG A 1 103 ? -8.969 -8.844 -5.527 1 96.69 103 ARG A C 1
ATOM 798 O O . ARG A 1 103 ? -9.586 -9.055 -6.574 1 96.69 103 ARG A O 1
ATOM 805 N N . LYS A 1 104 ? -9.227 -9.492 -4.43 1 95.69 104 LYS A N 1
ATOM 806 C CA . LYS A 1 104 ? -10.125 -10.641 -4.371 1 95.69 104 LYS A CA 1
ATOM 807 C C . LYS A 1 104 ? -11.586 -10.203 -4.414 1 95.69 104 LYS A C 1
ATOM 809 O O . LYS A 1 104 ? -12.422 -10.844 -5.059 1 95.69 104 LYS A O 1
ATOM 814 N N . HIS A 1 105 ? -11.891 -9.086 -3.75 1 96.44 105 HIS A N 1
ATOM 815 C CA . HIS A 1 105 ? -13.297 -8.773 -3.518 1 96.44 105 HIS A CA 1
ATOM 816 C C . HIS A 1 105 ? -13.656 -7.41 -4.109 1 96.44 105 HIS A C 1
ATOM 818 O O . HIS A 1 105 ? -14.836 -7.043 -4.16 1 96.44 105 HIS A O 1
ATOM 824 N N . GLY A 1 106 ? -12.68 -6.676 -4.434 1 97.62 106 GLY A N 1
ATOM 825 C CA . GLY A 1 106 ? -12.93 -5.355 -4.992 1 97.62 106 GLY A CA 1
ATOM 826 C C . GLY A 1 106 ? -13.094 -4.281 -3.938 1 97.62 106 GLY A C 1
ATOM 827 O O . GLY A 1 106 ? -13.422 -3.135 -4.258 1 97.62 106 GLY A O 1
ATOM 828 N N . MET A 1 107 ? -12.898 -4.715 -2.676 1 98.06 107 MET A N 1
ATOM 829 C CA . MET A 1 107 ? -13.07 -3.709 -1.632 1 98.06 107 MET A CA 1
ATOM 830 C C . MET A 1 107 ? -12.32 -4.102 -0.365 1 98.06 107 MET A C 1
ATOM 832 O O . MET A 1 107 ? -11.945 -5.262 -0.193 1 98.06 107 MET A O 1
ATOM 836 N N . TYR A 1 108 ? -12.102 -3.146 0.443 1 98.5 108 TYR A N 1
ATOM 837 C CA . TYR A 1 108 ? -11.57 -3.299 1.794 1 98.5 108 TYR A CA 1
ATOM 838 C C . TYR A 1 108 ? -12.273 -2.352 2.762 1 98.5 108 TYR A C 1
ATOM 840 O O . TYR A 1 108 ? -12.617 -1.225 2.398 1 98.5 108 TYR A O 1
ATOM 848 N N . ALA A 1 109 ? -12.484 -2.863 3.984 1 98.38 109 ALA A N 1
ATOM 849 C CA . ALA A 1 109 ? -13.062 -2.047 5.055 1 98.38 109 ALA A CA 1
ATOM 850 C C . ALA A 1 109 ? -12.508 -2.463 6.414 1 98.38 109 ALA A C 1
ATOM 852 O O . ALA A 1 109 ? -12.266 -3.646 6.656 1 98.38 109 ALA A O 1
ATOM 853 N N . ILE A 1 110 ? -12.32 -1.492 7.215 1 97.62 110 ILE A N 1
ATOM 854 C CA . ILE A 1 110 ? -11.898 -1.812 8.57 1 97.62 110 ILE A CA 1
ATOM 855 C C . ILE A 1 110 ? -13.062 -2.436 9.344 1 97.62 110 ILE A C 1
ATOM 857 O O . ILE A 1 110 ? -14.227 -2.281 8.953 1 97.62 110 ILE A O 1
ATOM 861 N N . ASP A 1 111 ? -12.766 -3.033 10.414 1 95.88 111 ASP A N 1
ATO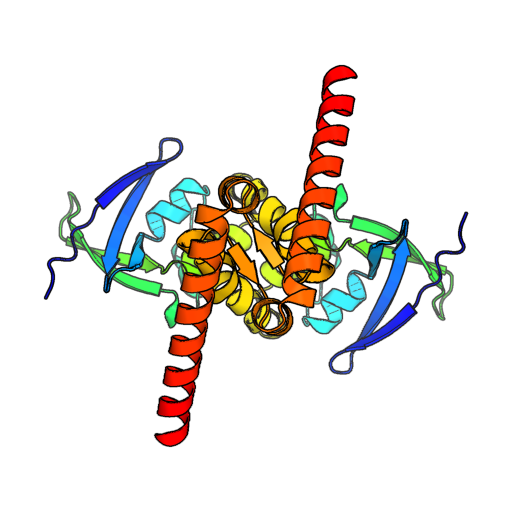M 862 C CA . ASP A 1 111 ? -13.742 -3.828 11.148 1 95.88 111 ASP A CA 1
ATOM 863 C C . ASP A 1 111 ? -14.898 -2.963 11.633 1 95.88 111 ASP A C 1
ATOM 865 O O . ASP A 1 111 ? -16.062 -3.361 11.531 1 95.88 111 ASP A O 1
ATOM 869 N N . ASP A 1 112 ? -14.617 -1.762 12.125 1 96.19 112 ASP A N 1
ATOM 870 C CA . ASP A 1 112 ? -15.648 -0.875 12.656 1 96.19 112 ASP A CA 1
ATOM 871 C C . ASP A 1 112 ? -16.703 -0.547 11.594 1 96.19 112 ASP A C 1
ATOM 873 O O . ASP A 1 112 ? -17.891 -0.518 11.883 1 96.19 112 ASP A O 1
ATOM 877 N N . VAL A 1 113 ? -16.25 -0.386 10.406 1 97.44 113 VAL A N 1
ATOM 878 C CA . VAL A 1 113 ? -17.141 -0.037 9.297 1 97.44 113 VAL A CA 1
ATOM 879 C C . VAL A 1 113 ? -17.891 -1.277 8.828 1 97.44 113 VAL A C 1
ATOM 881 O O . VAL A 1 113 ? -19.109 -1.229 8.617 1 97.44 113 VAL A O 1
ATOM 884 N N . LEU A 1 114 ? -17.188 -2.344 8.734 1 95.38 114 LEU A N 1
ATOM 885 C CA . LEU A 1 114 ? -17.781 -3.582 8.227 1 95.38 114 LEU A CA 1
ATOM 886 C C . LEU A 1 114 ? -18.891 -4.074 9.156 1 95.38 114 LEU A C 1
ATOM 888 O O . LEU A 1 114 ? -19.859 -4.668 8.695 1 95.38 114 LEU A O 1
ATOM 892 N N . ASN A 1 115 ? -18.781 -3.742 10.469 1 95.19 115 ASN A N 1
ATOM 893 C CA . ASN A 1 115 ? -19.672 -4.352 11.453 1 95.19 115 ASN A CA 1
ATOM 894 C C . ASN A 1 115 ? -20.734 -3.363 11.93 1 95.19 115 ASN A C 1
ATOM 896 O O . ASN A 1 115 ? -21.516 -3.674 12.828 1 95.19 115 ASN A O 1
ATOM 900 N N . ASP A 1 116 ? -20.797 -2.191 11.375 1 97.12 116 ASP A N 1
ATOM 901 C CA . ASP A 1 116 ? -21.797 -1.179 11.703 1 97.12 116 ASP A CA 1
ATOM 902 C C . ASP A 1 116 ? -22.484 -0.661 10.445 1 97.12 116 ASP A C 1
ATOM 904 O O . ASP A 1 116 ? -21.922 0.148 9.711 1 97.12 116 ASP A O 1
ATOM 908 N N . PRO A 1 117 ? -23.75 -1.065 10.32 1 95.88 117 PRO A N 1
ATOM 909 C CA . PRO A 1 117 ? -24.469 -0.706 9.094 1 95.88 117 PRO A CA 1
ATOM 910 C C . PRO A 1 117 ? -24.5 0.801 8.844 1 95.88 117 PRO A C 1
ATOM 912 O O . PRO A 1 117 ? -24.391 1.246 7.703 1 95.88 117 PRO A O 1
ATOM 915 N N . ASP A 1 118 ? -24.672 1.521 9.898 1 97.5 118 ASP A N 1
ATOM 916 C CA . ASP A 1 118 ? -24.719 2.971 9.734 1 97.5 118 ASP A CA 1
ATOM 917 C C . ASP A 1 118 ? -23.359 3.514 9.273 1 97.5 118 ASP A C 1
ATOM 919 O O . ASP A 1 118 ? -23.312 4.367 8.383 1 97.5 118 ASP A O 1
ATOM 923 N N . MET A 1 119 ? -22.312 3.018 9.812 1 97.62 119 MET A N 1
ATOM 924 C CA . MET A 1 119 ? -20.984 3.436 9.406 1 97.62 119 MET A CA 1
ATOM 925 C C . MET A 1 119 ? -20.688 3 7.973 1 97.62 119 MET A C 1
ATOM 927 O O . MET A 1 119 ? -20.047 3.729 7.215 1 97.62 119 MET A O 1
ATOM 931 N N . LEU A 1 120 ? -21.188 1.851 7.684 1 97.12 120 LEU A N 1
ATOM 932 C CA . LEU A 1 120 ? -20.969 1.312 6.348 1 97.12 120 LEU A CA 1
ATOM 933 C C . LEU A 1 120 ? -21.656 2.17 5.293 1 97.12 120 LEU A C 1
ATOM 935 O O . LEU A 1 120 ? -21.047 2.543 4.289 1 97.12 120 LEU A O 1
ATOM 939 N N . ILE A 1 121 ? -22.859 2.506 5.535 1 96.31 121 ILE A N 1
ATOM 940 C CA . ILE A 1 121 ? -23.625 3.309 4.598 1 96.31 121 ILE A CA 1
ATOM 941 C C . ILE A 1 121 ? -22.984 4.68 4.43 1 96.31 121 ILE A C 1
ATOM 943 O O . ILE A 1 121 ? -22.812 5.16 3.309 1 96.31 121 ILE A O 1
ATOM 947 N N . ASN A 1 122 ? -22.672 5.258 5.574 1 97.56 122 ASN A N 1
ATOM 948 C CA . ASN A 1 122 ? -22.031 6.562 5.531 1 97.56 122 ASN A CA 1
ATOM 949 C C . ASN A 1 122 ? -20.703 6.508 4.762 1 97.56 122 ASN A C 1
ATOM 951 O O . ASN A 1 122 ? -20.406 7.41 3.977 1 97.56 122 ASN A O 1
ATOM 955 N N . ALA A 1 123 ? -19.922 5.477 5.008 1 97.75 123 ALA A N 1
ATOM 956 C CA . ALA A 1 123 ? -18.641 5.305 4.312 1 97.75 123 ALA A CA 1
ATOM 957 C C . ALA A 1 123 ? -18.844 5.176 2.807 1 97.75 123 ALA A C 1
ATOM 959 O O . ALA A 1 123 ? -18.109 5.781 2.021 1 97.75 123 ALA A O 1
ATOM 960 N N . LEU A 1 124 ? -19.891 4.41 2.406 1 96.88 124 LEU A N 1
ATOM 961 C CA . LEU A 1 124 ? -20.188 4.199 0.994 1 96.88 124 LEU A CA 1
ATOM 962 C C . LEU A 1 124 ? -20.578 5.512 0.322 1 96.88 124 LEU A C 1
ATOM 964 O O . LEU A 1 124 ? -20.109 5.82 -0.772 1 96.88 124 LEU A O 1
ATOM 968 N N . LEU A 1 125 ? -21.344 6.25 1.05 1 96.19 125 LEU A N 1
ATOM 969 C CA . LEU A 1 125 ? -21.812 7.523 0.508 1 96.19 125 LEU A CA 1
ATOM 970 C C . LEU A 1 125 ? -20.656 8.508 0.35 1 96.19 125 LEU A C 1
ATOM 972 O O . LEU A 1 125 ? -20.516 9.156 -0.69 1 96.19 125 LEU A O 1
ATOM 976 N N . ARG A 1 126 ? -19.828 8.57 1.34 1 96.56 126 ARG A N 1
ATOM 977 C CA . ARG A 1 126 ? -18.703 9.508 1.318 1 96.56 126 ARG A CA 1
ATOM 978 C C . ARG A 1 126 ? -17.688 9.109 0.256 1 96.56 126 ARG A C 1
ATOM 980 O O . ARG A 1 126 ? -17.109 9.969 -0.41 1 96.56 126 ARG A O 1
ATOM 987 N N . LEU A 1 127 ? -17.5 7.84 0.104 1 96.75 127 LEU A N 1
ATOM 988 C CA . LEU A 1 127 ? -16.578 7.355 -0.911 1 96.75 127 LEU A CA 1
ATOM 989 C C . LEU A 1 127 ? -17.078 7.684 -2.312 1 96.75 127 LEU A C 1
ATOM 991 O O . LEU A 1 127 ? -16.312 8.109 -3.172 1 96.75 127 LEU A O 1
ATOM 995 N N . LYS A 1 128 ? -18.328 7.578 -2.514 1 95.5 128 LYS A N 1
ATOM 996 C CA . LYS A 1 128 ? -18.922 7.887 -3.809 1 95.5 128 LYS A CA 1
ATOM 997 C C . LYS A 1 128 ? -18.812 9.375 -4.117 1 95.5 128 LYS A C 1
ATOM 999 O O . LYS A 1 128 ? -18.531 9.766 -5.254 1 95.5 128 LYS A O 1
ATOM 1004 N N . GLU A 1 129 ? -19.062 10.109 -3.111 1 95.44 129 GLU A N 1
ATOM 1005 C CA . GLU A 1 129 ? -18.969 11.562 -3.266 1 95.44 129 GLU A CA 1
ATOM 1006 C C . GLU A 1 129 ? -17.547 11.977 -3.637 1 95.44 129 GLU A C 1
ATOM 1008 O O . GLU A 1 129 ? -17.344 12.812 -4.516 1 95.44 129 GLU A O 1
ATOM 1013 N N . GLU A 1 130 ? -16.625 11.406 -2.961 1 94.12 130 GLU A N 1
ATOM 1014 C CA . GLU A 1 130 ? -15.227 11.719 -3.229 1 94.12 130 GLU A CA 1
ATOM 1015 C C . GLU A 1 130 ? -14.836 11.32 -4.648 1 94.12 130 GLU A C 1
ATOM 1017 O O . GLU A 1 130 ? -14.133 12.07 -5.332 1 94.12 130 GLU A O 1
ATOM 1022 N N . ARG A 1 131 ? -15.352 10.203 -5.082 1 93.81 131 ARG A N 1
ATOM 1023 C CA . ARG A 1 131 ? -15.062 9.719 -6.43 1 93.81 131 ARG A CA 1
ATOM 1024 C C . ARG A 1 131 ? -15.672 10.641 -7.484 1 93.81 131 ARG A C 1
ATOM 1026 O O . ARG A 1 131 ? -15.055 10.898 -8.516 1 93.81 131 ARG A O 1
ATOM 1033 N N . ALA A 1 132 ? -16.812 11.07 -7.23 1 92.69 132 ALA A N 1
ATOM 1034 C CA . ALA A 1 132 ? -17.516 11.969 -8.156 1 92.69 132 ALA A CA 1
ATOM 1035 C C . ALA A 1 132 ? -16.781 13.297 -8.281 1 92.69 132 ALA A C 1
ATOM 1037 O O . ALA A 1 132 ? -16.641 13.836 -9.375 1 92.69 132 ALA A O 1
ATOM 1038 N N . LYS A 1 133 ? -16.344 13.766 -7.188 1 91.38 133 LYS A N 1
ATOM 1039 C CA . LYS A 1 133 ? -15.602 15.023 -7.184 1 91.38 133 LYS A CA 1
ATOM 1040 C C . LYS A 1 133 ? -14.289 14.898 -7.953 1 91.38 133 LYS A C 1
ATOM 1042 O O . LYS A 1 133 ? -13.914 15.797 -8.711 1 91.38 133 LYS A O 1
ATOM 1047 N N . ALA A 1 134 ? -13.633 13.789 -7.742 1 89.5 134 ALA A N 1
ATOM 1048 C CA . ALA A 1 134 ? -12.359 13.555 -8.422 1 89.5 134 ALA A CA 1
ATOM 1049 C C . ALA A 1 134 ? -12.562 13.453 -9.938 1 89.5 134 ALA A C 1
ATOM 1051 O O . ALA A 1 134 ? -11.758 13.984 -10.711 1 89.5 134 ALA A O 1
ATOM 1052 N N . LYS A 1 135 ? -13.578 12.828 -10.359 1 89.62 135 LYS A N 1
ATOM 1053 C CA . LYS A 1 135 ? -13.875 12.68 -11.781 1 89.62 135 LYS A CA 1
ATOM 1054 C C . LYS A 1 135 ? -14.25 14.023 -12.414 1 89.62 135 LYS A C 1
ATOM 1056 O O . LYS A 1 135 ? -13.859 14.312 -13.539 1 89.62 135 LYS A O 1
ATOM 1061 N N . ALA A 1 136 ? -14.969 14.789 -11.672 1 88.94 136 ALA A N 1
ATOM 1062 C CA . ALA A 1 136 ? -15.375 16.109 -12.148 1 88.94 136 ALA A CA 1
ATOM 1063 C C . ALA A 1 136 ? -14.172 17.016 -12.352 1 88.94 136 ALA A C 1
ATOM 1065 O O . ALA A 1 136 ? -14.102 17.766 -13.336 1 88.94 136 ALA A O 1
ATOM 1066 N N . LEU A 1 137 ? -13.242 16.938 -11.438 1 87.25 137 LEU A N 1
ATOM 1067 C CA . LEU A 1 137 ? -12.039 17.75 -11.523 1 87.25 137 LEU A CA 1
ATOM 1068 C C . LEU A 1 137 ? -11.164 17.312 -12.695 1 87.25 137 LEU A C 1
ATOM 1070 O O . LEU A 1 137 ? -10.57 18.156 -13.383 1 87.25 137 LEU A O 1
ATOM 1074 N N . GLU A 1 138 ? -11.109 16.062 -12.93 1 85.56 138 GLU A N 1
ATOM 1075 C CA . GLU A 1 138 ? -10.32 15.539 -14.039 1 85.56 138 GLU A CA 1
ATOM 1076 C C . GLU A 1 138 ? -10.906 15.969 -15.383 1 85.56 138 GLU A C 1
ATOM 1078 O O . GLU A 1 138 ? -10.164 16.281 -16.312 1 85.56 138 GLU A O 1
ATOM 1083 N N . GLN A 1 139 ? -12.195 16 -15.461 1 87.5 139 GLN A N 1
ATOM 1084 C CA . GLN A 1 139 ? -12.859 16.406 -16.688 1 87.5 139 GLN A CA 1
ATOM 1085 C C . GLN A 1 139 ? -12.656 17.906 -16.953 1 87.5 139 GLN A C 1
ATOM 1087 O O . GLN A 1 139 ? -12.5 18.328 -18.109 1 87.5 139 GLN A O 1
ATOM 1092 N N . THR A 1 140 ? -12.695 18.625 -15.93 1 86.75 140 THR A N 1
ATOM 1093 C CA . THR A 1 140 ? -12.5 20.062 -16.062 1 86.75 140 THR A CA 1
ATOM 1094 C C . THR A 1 140 ? -11.086 20.375 -16.531 1 86.75 140 THR A C 1
ATOM 1096 O O . THR A 1 140 ? -10.883 21.25 -17.375 1 86.75 140 THR A O 1
ATOM 1099 N N . VAL A 1 141 ? -10.07 19.719 -15.984 1 83.25 141 VAL A N 1
ATOM 1100 C CA . VAL A 1 141 ? -8.68 19.938 -16.359 1 83.25 141 VAL A CA 1
ATOM 1101 C C . VAL A 1 141 ? -8.453 19.484 -17.797 1 83.25 141 VAL A C 1
ATOM 1103 O O . VAL A 1 141 ? -7.68 20.109 -18.531 1 83.25 141 VAL A O 1
ATOM 1106 N N . ALA A 1 142 ? -9.07 18.375 -18.266 1 79.94 142 ALA A N 1
ATOM 1107 C CA . ALA A 1 142 ? -8.945 17.844 -19.625 1 79.94 142 ALA A CA 1
ATOM 1108 C C . ALA A 1 142 ? -9.555 18.797 -20.641 1 79.94 142 ALA A C 1
ATOM 1110 O O . ALA A 1 142 ? -9.055 18.922 -21.766 1 79.94 142 ALA A O 1
ATOM 1111 N N . VAL A 1 143 ? -10.531 19.531 -20.266 1 80.25 143 VAL A N 1
ATOM 1112 C CA . VAL A 1 143 ? -11.188 20.469 -21.156 1 80.25 143 VAL A CA 1
ATOM 1113 C C . VAL A 1 143 ? -10.359 21.75 -21.25 1 80.25 143 VAL A C 1
ATOM 1115 O O . VAL A 1 143 ? -10.398 22.438 -22.266 1 80.25 143 VAL A O 1
ATOM 1118 N N . GLN A 1 144 ? -9.727 21.938 -20.219 1 77.25 144 GLN A N 1
ATOM 1119 C CA . GLN A 1 144 ? -8.945 23.172 -20.203 1 77.25 144 GLN A CA 1
ATOM 1120 C C . GLN A 1 144 ? -7.598 22.969 -20.891 1 77.25 144 GLN A C 1
ATOM 1122 O O . GLN A 1 144 ? -6.938 23.938 -21.266 1 77.25 144 GLN A O 1
ATOM 1127 N N . THR A 1 145 ? -7.109 21.672 -21.062 1 64.44 145 THR A N 1
ATOM 1128 C CA . THR A 1 145 ? -5.852 21.453 -21.766 1 64.44 145 THR A CA 1
ATOM 1129 C C . THR A 1 145 ? -6.109 21.156 -23.234 1 64.44 145 THR A C 1
ATOM 1131 O O . THR A 1 145 ? -6.984 20.359 -23.578 1 64.44 145 THR A O 1
ATOM 1134 N N . MET B 1 1 ? 0.723 -34.625 -5.094 1 38.06 1 MET B N 1
ATOM 1135 C CA . MET B 1 1 ? 1.172 -33.219 -5.004 1 38.06 1 MET B CA 1
ATOM 1136 C C . MET B 1 1 ? 0.643 -32.406 -6.172 1 38.06 1 MET B C 1
ATOM 1138 O O . MET B 1 1 ? 0.716 -32.844 -7.324 1 38.06 1 MET B O 1
ATOM 1142 N N . ALA B 1 2 ? -0.431 -31.75 -6.059 1 45.78 2 ALA B N 1
ATOM 1143 C CA . ALA B 1 2 ? -1.111 -31.188 -7.219 1 45.78 2 ALA B CA 1
ATOM 1144 C C . ALA B 1 2 ? -0.116 -30.531 -8.172 1 45.78 2 ALA B C 1
ATOM 1146 O O . ALA B 1 2 ? 0.845 -29.891 -7.738 1 45.78 2 ALA B O 1
ATOM 1147 N N . ASN B 1 3 ? 0.09 -30.969 -9.32 1 50.78 3 ASN B N 1
ATOM 1148 C CA . ASN B 1 3 ? 1.035 -30.547 -10.344 1 50.78 3 ASN B CA 1
ATOM 1149 C C . ASN B 1 3 ? 0.981 -29.031 -10.57 1 50.78 3 ASN B C 1
ATOM 1151 O O . ASN B 1 3 ? -0.008 -28.516 -11.086 1 50.78 3 ASN B O 1
ATOM 1155 N N . GLU B 1 4 ? 1.466 -28.344 -9.555 1 63.84 4 GLU B N 1
ATOM 1156 C CA . GLU B 1 4 ? 1.451 -26.906 -9.719 1 63.84 4 GLU B CA 1
ATOM 1157 C C . GLU B 1 4 ? 2.162 -26.484 -11.008 1 63.84 4 GLU B C 1
ATOM 1159 O O . GLU B 1 4 ? 3.334 -26.812 -11.203 1 63.84 4 GLU B O 1
ATOM 1164 N N . ASN B 1 5 ? 1.347 -26.359 -12.094 1 80.19 5 ASN B N 1
ATOM 1165 C CA . ASN B 1 5 ? 1.881 -26.016 -13.406 1 80.19 5 ASN B CA 1
ATOM 1166 C C . ASN B 1 5 ? 2.189 -24.531 -13.523 1 80.19 5 ASN B C 1
ATOM 1168 O O . ASN B 1 5 ? 1.45 -23.688 -13 1 80.19 5 ASN B O 1
ATOM 1172 N N . VAL B 1 6 ? 3.393 -24.297 -14.125 1 86.56 6 VAL B N 1
ATOM 1173 C CA . VAL B 1 6 ? 3.85 -22.938 -14.406 1 86.56 6 VAL B CA 1
ATOM 1174 C C . VAL B 1 6 ? 3.023 -22.344 -15.539 1 86.56 6 VAL B C 1
ATOM 1176 O O . VAL B 1 6 ? 2.801 -22.984 -16.562 1 86.56 6 VAL B O 1
ATOM 1179 N N . GLU B 1 7 ? 2.447 -21.188 -15.32 1 90.19 7 GLU B N 1
ATOM 1180 C CA . GLU B 1 7 ? 1.771 -20.406 -16.359 1 90.19 7 GLU B CA 1
ATOM 1181 C C . GLU B 1 7 ? 2.629 -19.234 -16.797 1 90.19 7 GLU B C 1
ATOM 1183 O O . GLU B 1 7 ? 3.283 -18.594 -15.977 1 90.19 7 GLU B O 1
ATOM 1188 N N . VAL B 1 8 ? 2.572 -18.953 -18.141 1 89.06 8 VAL B N 1
ATOM 1189 C CA . VAL B 1 8 ? 3.4 -17.891 -18.703 1 89.06 8 VAL B CA 1
ATOM 1190 C C . VAL B 1 8 ? 2.512 -16.75 -19.203 1 89.06 8 VAL B C 1
ATOM 1192 O O . VAL B 1 8 ? 1.543 -16.984 -19.922 1 89.06 8 VAL B O 1
ATOM 1195 N N . TRP B 1 9 ? 2.844 -15.562 -18.703 1 89.81 9 TRP B N 1
ATOM 1196 C CA . TRP B 1 9 ? 2.135 -14.359 -19.109 1 89.81 9 TRP B CA 1
ATOM 1197 C C . TRP B 1 9 ? 3.092 -13.352 -19.734 1 89.81 9 TRP B C 1
ATOM 1199 O O . TRP B 1 9 ? 4.305 -13.414 -19.516 1 89.81 9 TRP B O 1
ATOM 1209 N N . VAL B 1 10 ? 2.432 -12.531 -20.625 1 88.19 10 VAL B N 1
ATOM 1210 C CA . VAL B 1 10 ? 3.213 -11.43 -21.172 1 88.19 10 VAL B CA 1
ATOM 1211 C C . VAL B 1 10 ? 2.666 -10.102 -20.641 1 88.19 10 VAL B C 1
ATOM 1213 O O . VAL B 1 10 ? 1.476 -9.812 -20.797 1 88.19 10 VAL B O 1
ATOM 1216 N N . PHE B 1 11 ? 3.539 -9.359 -20 1 85.94 11 PHE B N 1
ATOM 1217 C CA . PHE B 1 11 ? 3.191 -8.062 -19.422 1 85.94 11 PHE B CA 1
ATOM 1218 C C . PHE B 1 11 ? 4.152 -6.984 -19.891 1 85.94 11 PHE B C 1
ATOM 1220 O O . PHE B 1 11 ? 5.348 -7.035 -19.594 1 85.94 11 PHE B O 1
ATOM 1227 N N . GLU B 1 12 ? 3.648 -6.031 -20.578 1 82.75 12 GLU B N 1
ATOM 1228 C CA . GLU B 1 12 ? 4.441 -4.934 -21.125 1 82.75 12 GLU B CA 1
ATOM 1229 C C . GLU B 1 12 ? 5.684 -5.453 -21.844 1 82.75 12 GLU B C 1
ATOM 1231 O O . GLU B 1 12 ? 6.789 -4.957 -21.609 1 82.75 12 GLU B O 1
ATOM 1236 N N . GLY B 1 13 ? 5.562 -6.59 -22.609 1 85.31 13 GLY B N 1
ATOM 1237 C CA . GLY B 1 13 ? 6.629 -7.137 -23.438 1 85.31 13 GLY B CA 1
ATOM 1238 C C . GLY B 1 13 ? 7.559 -8.062 -22.672 1 85.31 13 GLY B C 1
ATOM 1239 O O . GLY B 1 13 ? 8.492 -8.625 -23.234 1 85.31 13 GLY B O 1
ATOM 1240 N N . SER B 1 14 ? 7.277 -8.258 -21.391 1 90.25 14 SER B N 1
ATOM 1241 C CA . SER B 1 14 ? 8.102 -9.125 -20.562 1 90.25 14 SER B CA 1
ATOM 1242 C C . SER B 1 14 ? 7.359 -10.398 -20.172 1 90.25 14 SER B C 1
ATOM 1244 O O . SER B 1 14 ? 6.152 -10.367 -19.922 1 90.25 14 SER B O 1
ATOM 1246 N N . THR B 1 15 ? 8.102 -11.422 -20.188 1 91.31 15 THR B N 1
ATOM 1247 C CA . THR B 1 15 ? 7.516 -12.695 -19.781 1 91.31 15 THR B CA 1
ATOM 1248 C C . THR B 1 15 ? 7.484 -12.805 -18.25 1 91.31 15 THR B C 1
ATOM 1250 O O . THR B 1 15 ? 8.484 -12.539 -17.578 1 91.31 15 THR B O 1
ATOM 1253 N N . VAL B 1 16 ? 6.266 -13.141 -17.766 1 94.94 16 VAL B N 1
ATOM 1254 C CA . VAL B 1 16 ? 6.098 -13.344 -16.328 1 94.94 16 VAL B CA 1
ATOM 1255 C C . VAL B 1 16 ? 5.523 -14.734 -16.062 1 94.94 16 VAL B C 1
ATOM 1257 O O . VAL B 1 16 ? 4.422 -15.047 -16.516 1 94.94 16 VAL B O 1
ATOM 1260 N N . ARG B 1 17 ? 6.262 -15.555 -15.398 1 93.75 17 ARG B N 1
ATOM 1261 C CA . ARG B 1 17 ? 5.82 -16.906 -15.055 1 93.75 17 ARG B CA 1
ATOM 1262 C C . ARG B 1 17 ? 5.125 -16.906 -13.695 1 93.75 17 ARG B C 1
ATOM 1264 O O . ARG B 1 17 ? 5.566 -16.25 -12.758 1 93.75 17 ARG B O 1
ATOM 1271 N N . THR B 1 18 ? 4.043 -17.688 -13.617 1 94.94 18 THR B N 1
ATOM 1272 C CA . THR B 1 18 ? 3.277 -17.812 -12.383 1 94.94 18 THR B CA 1
ATOM 1273 C C . THR B 1 18 ? 3.02 -19.281 -12.055 1 94.94 18 THR B C 1
ATOM 1275 O O . THR B 1 18 ? 3.051 -20.125 -12.938 1 94.94 18 THR B O 1
ATOM 1278 N N . VAL B 1 19 ? 2.9 -19.547 -10.797 1 92.75 19 VAL B N 1
ATOM 1279 C CA . VAL B 1 19 ? 2.52 -20.859 -10.297 1 92.75 19 VAL B CA 1
ATOM 1280 C C . VAL B 1 19 ? 1.333 -20.734 -9.352 1 92.75 19 VAL B C 1
ATOM 1282 O O . VAL B 1 19 ? 1.208 -19.734 -8.633 1 92.75 19 VAL B O 1
ATOM 1285 N N . GLN B 1 20 ? 0.452 -21.703 -9.422 1 92.38 20 GLN B N 1
ATOM 1286 C CA . GLN B 1 20 ? -0.663 -21.75 -8.484 1 92.38 20 GLN B CA 1
ATOM 1287 C C . GLN B 1 20 ? -0.393 -22.75 -7.359 1 92.38 20 GLN B C 1
ATOM 1289 O O . GLN B 1 20 ? -0.145 -23.922 -7.613 1 92.38 20 GLN B O 1
ATOM 1294 N N . MET B 1 21 ? -0.407 -22.188 -6.176 1 89.31 21 MET B N 1
ATOM 1295 C CA . MET B 1 21 ? -0.234 -23.047 -5.008 1 89.31 21 MET B CA 1
ATOM 1296 C C . MET B 1 21 ? -1.312 -22.766 -3.967 1 89.31 21 MET B C 1
ATOM 1298 O O . MET B 1 21 ? -1.483 -21.625 -3.531 1 89.31 21 MET B O 1
ATOM 1302 N N . ASN B 1 22 ? -2.066 -23.812 -3.541 1 87.38 22 ASN B N 1
ATOM 1303 C CA . ASN B 1 22 ? -3.121 -23.688 -2.541 1 87.38 22 ASN B CA 1
ATOM 1304 C C . ASN B 1 22 ? -4.121 -22.594 -2.916 1 87.38 22 ASN B C 1
ATOM 1306 O O . ASN B 1 22 ? -4.504 -21.781 -2.072 1 87.38 22 ASN B O 1
ATOM 1310 N N . GLY B 1 23 ? -4.312 -22.453 -4.188 1 87.19 23 GLY B N 1
ATOM 1311 C CA . GLY B 1 23 ? -5.324 -21.531 -4.68 1 87.19 23 GLY B CA 1
ATOM 1312 C C . GLY B 1 23 ? -4.836 -20.094 -4.762 1 87.19 23 GLY B C 1
ATOM 1313 O O . GLY B 1 23 ? -5.613 -19.188 -5.051 1 87.19 23 GLY B O 1
ATOM 1314 N N . GLU B 1 24 ? -3.574 -19.891 -4.496 1 91.69 24 GLU B N 1
ATOM 1315 C CA . GLU B 1 24 ? -3.002 -18.547 -4.543 1 91.69 24 GLU B CA 1
ATOM 1316 C C . GLU B 1 24 ? -1.929 -18.438 -5.621 1 91.69 24 GLU B C 1
ATOM 1318 O O . GLU B 1 24 ? -1.15 -19.375 -5.824 1 91.69 24 GLU B O 1
ATOM 1323 N N . PRO B 1 25 ? -1.938 -17.297 -6.242 1 93.81 25 PRO B N 1
ATOM 1324 C CA . PRO B 1 25 ? -0.901 -17.094 -7.258 1 93.81 25 PRO B CA 1
ATOM 1325 C C . PRO B 1 25 ? 0.46 -16.766 -6.656 1 93.81 25 PRO B C 1
ATOM 1327 O O . PRO B 1 25 ? 0.535 -16.031 -5.66 1 93.81 25 PRO B O 1
ATOM 1330 N N . LEU B 1 26 ? 1.481 -17.328 -7.289 1 96.75 26 LEU B N 1
ATOM 1331 C CA . LEU B 1 26 ? 2.877 -17 -7.02 1 96.75 26 LEU B CA 1
ATOM 1332 C C . LEU B 1 26 ? 3.602 -16.594 -8.297 1 96.75 26 LEU B C 1
ATOM 1334 O O . LEU B 1 26 ? 3.232 -17.047 -9.391 1 96.75 26 LEU B O 1
ATOM 1338 N N . TRP B 1 27 ? 4.613 -15.758 -8.172 1 97.06 27 TRP B N 1
ATOM 1339 C CA . TRP B 1 27 ? 5.344 -15.258 -9.328 1 97.06 27 TRP B CA 1
ATOM 1340 C C . TRP B 1 27 ? 6.828 -15.57 -9.219 1 97.06 27 TRP B C 1
ATOM 1342 O O . TRP B 1 27 ? 7.395 -15.547 -8.117 1 97.06 27 TRP B O 1
ATOM 1352 N N . VAL B 1 28 ? 7.348 -15.859 -10.352 1 95.94 28 VAL B N 1
ATOM 1353 C CA . VAL B 1 28 ? 8.805 -15.938 -10.383 1 95.94 28 VAL B CA 1
ATOM 1354 C C . VAL B 1 28 ? 9.398 -14.547 -10.164 1 95.94 28 VAL B C 1
ATOM 1356 O O . VAL B 1 28 ? 9.156 -13.633 -10.945 1 95.94 28 VAL B O 1
ATOM 1359 N N . LEU B 1 29 ? 10.203 -14.398 -9.109 1 97.69 29 LEU B N 1
ATOM 1360 C CA . LEU B 1 29 ? 10.719 -13.094 -8.711 1 97.69 29 LEU B CA 1
ATOM 1361 C C . LEU B 1 29 ? 11.562 -12.484 -9.828 1 97.69 29 LEU B C 1
ATOM 1363 O O . LEU B 1 29 ? 11.445 -11.289 -10.117 1 97.69 29 LEU B O 1
ATOM 1367 N N . LYS B 1 30 ? 12.367 -13.305 -10.445 1 95.56 30 LYS B N 1
ATOM 1368 C CA . LYS B 1 30 ? 13.242 -12.82 -11.508 1 95.56 30 LYS B CA 1
ATOM 1369 C C . LYS B 1 30 ? 12.43 -12.164 -12.625 1 95.56 30 LYS B C 1
ATOM 1371 O O . LYS B 1 30 ? 12.852 -11.148 -13.188 1 95.56 30 LYS B O 1
ATOM 1376 N N . ASP B 1 31 ? 11.352 -12.727 -12.945 1 95.44 31 ASP B N 1
ATOM 1377 C CA . ASP B 1 31 ? 10.492 -12.18 -13.992 1 95.44 31 ASP B CA 1
ATOM 1378 C C . ASP B 1 31 ? 9.875 -10.852 -13.562 1 95.44 31 ASP B C 1
ATOM 1380 O O . ASP B 1 31 ? 9.805 -9.914 -14.359 1 95.44 31 ASP B O 1
ATOM 1384 N N . VAL B 1 32 ? 9.43 -10.766 -12.312 1 97 32 VAL B N 1
ATOM 1385 C CA . VAL B 1 32 ? 8.883 -9.531 -11.758 1 97 32 VAL B CA 1
ATOM 1386 C C . VAL B 1 32 ? 9.945 -8.43 -11.805 1 97 32 VAL B C 1
ATOM 1388 O O . VAL B 1 32 ? 9.664 -7.301 -12.211 1 97 32 VAL B O 1
ATOM 1391 N N . CYS B 1 33 ? 11.102 -8.781 -11.398 1 96.94 33 CYS B N 1
ATOM 1392 C CA . CYS B 1 33 ? 12.219 -7.836 -11.438 1 96.94 33 CYS B CA 1
ATOM 1393 C C . CYS B 1 33 ? 12.492 -7.379 -12.867 1 96.94 33 CYS B C 1
ATOM 1395 O O . CYS B 1 33 ? 12.797 -6.211 -13.102 1 96.94 33 CYS B O 1
ATOM 1397 N N . GLY B 1 34 ? 12.406 -8.32 -13.828 1 94.75 34 GLY B N 1
ATOM 1398 C CA . GLY B 1 34 ? 12.555 -7.961 -15.227 1 94.75 34 GLY B CA 1
ATOM 1399 C C . GLY B 1 34 ? 11.57 -6.895 -15.688 1 94.75 34 GLY B C 1
ATOM 1400 O O . GLY B 1 34 ? 11.961 -5.93 -16.344 1 94.75 34 GLY B O 1
ATOM 1401 N N . VAL B 1 35 ? 10.336 -7.016 -15.312 1 94.81 35 VAL B N 1
ATOM 1402 C CA . VAL B 1 35 ? 9.289 -6.062 -15.648 1 94.81 35 VAL B CA 1
ATOM 1403 C C . VAL B 1 35 ? 9.633 -4.691 -15.07 1 94.81 35 VAL B C 1
ATOM 1405 O O . VAL B 1 35 ? 9.406 -3.664 -15.719 1 94.81 35 VAL B O 1
ATOM 1408 N N . LEU B 1 3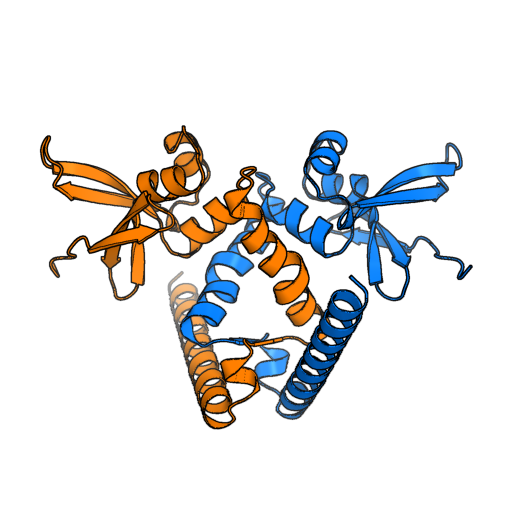6 ? 10.234 -4.617 -13.875 1 95.38 36 LEU B N 1
ATOM 1409 C CA . LEU B 1 36 ? 10.523 -3.381 -13.156 1 95.38 36 LEU B CA 1
ATOM 1410 C C . LEU B 1 36 ? 11.898 -2.846 -13.531 1 95.38 36 LEU B C 1
ATOM 1412 O O . LEU B 1 36 ? 12.328 -1.805 -13.031 1 95.38 36 LEU B O 1
ATOM 1416 N N . ASP B 1 37 ? 12.625 -3.621 -14.383 1 94.5 37 ASP B N 1
ATOM 1417 C CA . ASP B 1 37 ? 13.977 -3.246 -14.805 1 94.5 37 ASP B CA 1
ATOM 1418 C C . ASP B 1 37 ? 14.938 -3.254 -13.617 1 94.5 37 ASP B C 1
ATOM 1420 O O . ASP B 1 37 ? 15.727 -2.324 -13.445 1 94.5 37 ASP B O 1
ATOM 1424 N N . ILE B 1 38 ? 14.656 -4.184 -12.766 1 94.81 38 ILE B N 1
ATOM 1425 C CA . ILE B 1 38 ? 15.562 -4.414 -11.648 1 94.81 38 ILE B CA 1
ATOM 1426 C C . ILE B 1 38 ? 16.547 -5.523 -12.008 1 94.81 38 ILE B C 1
ATOM 1428 O O . ILE B 1 38 ? 16.156 -6.633 -12.359 1 94.81 38 ILE B O 1
ATOM 1432 N N . SER B 1 39 ? 17.812 -5.27 -11.883 1 91.5 39 SER B N 1
ATOM 1433 C CA . SER B 1 39 ? 18.828 -6.215 -12.328 1 91.5 39 SER B CA 1
ATOM 1434 C C . SER B 1 39 ? 19.141 -7.25 -11.25 1 91.5 39 SER B C 1
ATOM 1436 O O . SER B 1 39 ? 19.312 -8.43 -11.547 1 91.5 39 SER B O 1
ATOM 1438 N N . ASN B 1 40 ? 19.094 -6.848 -10.008 1 92.31 40 ASN B N 1
ATOM 1439 C CA . ASN B 1 40 ? 19.547 -7.73 -8.938 1 92.31 40 ASN B CA 1
ATOM 1440 C C . ASN B 1 40 ? 18.375 -8.32 -8.156 1 92.31 40 ASN B C 1
ATOM 1442 O O . ASN B 1 40 ? 18.062 -7.863 -7.055 1 92.31 40 ASN B O 1
ATOM 1446 N N . SER B 1 41 ? 17.891 -9.43 -8.672 1 95.12 41 SER B N 1
ATOM 1447 C CA . SER B 1 41 ? 16.75 -10.062 -8.031 1 95.12 41 SER B CA 1
ATOM 1448 C C . SER B 1 41 ? 17.125 -10.672 -6.688 1 95.12 41 SER B C 1
ATOM 1450 O O . SER B 1 41 ? 16.281 -10.781 -5.789 1 95.12 41 SER B O 1
ATOM 1452 N N . ARG B 1 42 ? 18.359 -11.023 -6.582 1 94 42 ARG B N 1
ATOM 1453 C CA . ARG B 1 42 ? 18.812 -11.602 -5.324 1 94 42 ARG B CA 1
ATOM 1454 C C . ARG B 1 42 ? 18.703 -10.602 -4.184 1 94 42 ARG B C 1
ATOM 1456 O O . ARG B 1 42 ? 18.344 -10.961 -3.064 1 94 42 ARG B O 1
ATOM 1463 N N . ASN B 1 43 ? 19.047 -9.398 -4.492 1 94.88 43 ASN B N 1
ATOM 1464 C CA . ASN B 1 43 ? 18.938 -8.344 -3.492 1 94.88 43 ASN B CA 1
ATOM 1465 C C . ASN B 1 43 ? 17.484 -8.133 -3.062 1 94.88 43 ASN B C 1
ATOM 1467 O O . ASN B 1 43 ? 17.203 -7.914 -1.881 1 94.88 43 ASN B O 1
ATOM 1471 N N . ILE B 1 44 ? 16.578 -8.266 -4.004 1 96.31 44 ILE B N 1
ATOM 1472 C CA . ILE B 1 44 ? 15.156 -8.117 -3.717 1 96.31 44 ILE B CA 1
ATOM 1473 C C . ILE B 1 44 ? 14.688 -9.273 -2.832 1 96.31 44 ILE B C 1
ATOM 1475 O O . ILE B 1 44 ? 14.008 -9.055 -1.828 1 96.31 44 ILE B O 1
ATOM 1479 N N . SER B 1 45 ? 15.086 -10.414 -3.193 1 96.81 45 SER B N 1
ATOM 1480 C CA . SER B 1 45 ? 14.727 -11.602 -2.426 1 96.81 45 SER B CA 1
ATOM 1481 C C . SER B 1 45 ? 15.188 -11.484 -0.978 1 96.81 45 SER B C 1
ATOM 1483 O O . SER B 1 45 ? 14.469 -11.867 -0.055 1 96.81 45 SER B O 1
ATOM 1485 N N . ALA B 1 46 ? 16.359 -10.945 -0.766 1 95.38 46 ALA B N 1
ATOM 1486 C CA . ALA B 1 46 ? 16.969 -10.836 0.561 1 95.38 46 ALA B CA 1
ATOM 1487 C C . ALA B 1 46 ? 16.156 -9.898 1.455 1 95.38 46 ALA B C 1
ATOM 1489 O O . ALA B 1 46 ? 16.203 -10.016 2.682 1 95.38 46 ALA B O 1
ATOM 1490 N N . ARG B 1 47 ? 15.391 -9.039 0.867 1 93.81 47 ARG B N 1
ATOM 1491 C CA . ARG B 1 47 ? 14.656 -8.023 1.618 1 93.81 47 ARG B CA 1
ATOM 1492 C C . ARG B 1 47 ? 13.242 -8.5 1.95 1 93.81 47 ARG B C 1
ATOM 1494 O O . ARG B 1 47 ? 12.555 -7.891 2.766 1 93.81 47 ARG B O 1
ATOM 1501 N N . LEU B 1 48 ? 12.844 -9.57 1.333 1 96.69 48 LEU B N 1
ATOM 1502 C CA . LEU B 1 48 ? 11.492 -10.078 1.544 1 96.69 48 LEU B CA 1
ATOM 1503 C C . LEU B 1 48 ? 11.438 -10.992 2.766 1 96.69 48 LEU B C 1
ATOM 1505 O O . LEU B 1 48 ? 12.398 -11.711 3.049 1 96.69 48 LEU B O 1
ATOM 1509 N N . ASP B 1 49 ? 10.344 -10.914 3.461 1 95.38 49 ASP B N 1
ATOM 1510 C CA . ASP B 1 49 ? 10.117 -11.812 4.59 1 95.38 49 ASP B CA 1
ATOM 1511 C C . ASP B 1 49 ? 10.039 -13.266 4.129 1 95.38 49 ASP B C 1
ATOM 1513 O O . ASP B 1 49 ? 9.75 -13.539 2.963 1 95.38 49 ASP B O 1
ATOM 1517 N N . ASP B 1 50 ? 10.195 -14.156 5.09 1 95.69 50 ASP B N 1
ATOM 1518 C CA . ASP B 1 50 ? 10.219 -15.578 4.773 1 95.69 50 ASP B CA 1
ATOM 1519 C C . ASP B 1 50 ? 8.875 -16.047 4.223 1 95.69 50 ASP B C 1
ATOM 1521 O O . ASP B 1 50 ? 8.82 -16.922 3.357 1 95.69 50 ASP B O 1
ATOM 1525 N N . ASP 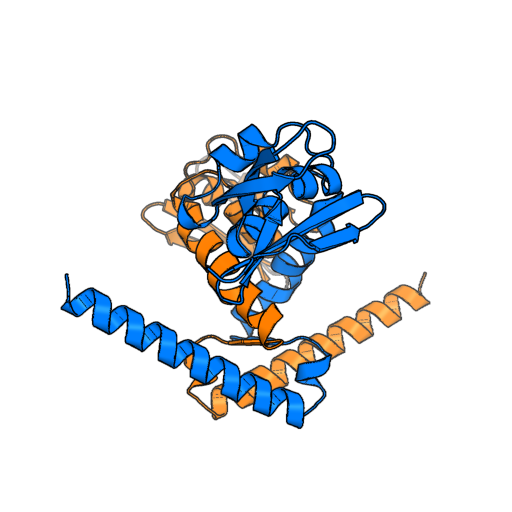B 1 51 ? 7.824 -15.469 4.68 1 95.69 51 ASP B N 1
ATOM 1526 C CA . ASP B 1 51 ? 6.504 -15.906 4.234 1 95.69 51 ASP B CA 1
ATOM 1527 C C . ASP B 1 51 ? 6.148 -15.305 2.881 1 95.69 51 ASP B C 1
ATOM 1529 O O . ASP B 1 51 ? 5.117 -15.633 2.297 1 95.69 51 ASP B O 1
ATOM 1533 N N . GLU B 1 52 ? 7.078 -14.469 2.352 1 97.69 52 GLU B N 1
ATOM 1534 C CA . GLU B 1 52 ? 6.789 -13.758 1.105 1 97.69 52 GLU B CA 1
ATOM 1535 C C . GLU B 1 52 ? 7.523 -14.398 -0.072 1 97.69 52 GLU B C 1
ATOM 1537 O O . GLU B 1 52 ? 7.305 -14.016 -1.225 1 97.69 52 GLU B O 1
ATOM 1542 N N . LYS B 1 53 ? 8.328 -15.328 0.26 1 97.5 53 LYS B N 1
ATOM 1543 C CA . LYS B 1 53 ? 9.156 -15.906 -0.794 1 97.5 53 LYS B CA 1
ATOM 1544 C C . LYS B 1 53 ? 9.352 -17.406 -0.571 1 97.5 53 LYS B C 1
ATOM 1546 O O . LYS B 1 53 ? 9.078 -17.922 0.516 1 97.5 53 LYS B O 1
ATOM 1551 N N . GLY B 1 54 ? 9.734 -18.062 -1.612 1 95.31 54 GLY B N 1
ATOM 1552 C CA . GLY B 1 54 ? 10.086 -19.469 -1.633 1 95.31 54 GLY B CA 1
ATOM 1553 C C . GLY B 1 54 ? 10.867 -19.875 -2.867 1 95.31 54 GLY B C 1
ATOM 1554 O O . GLY B 1 54 ? 11.43 -19.031 -3.559 1 95.31 54 GLY B O 1
ATOM 1555 N N . VAL B 1 55 ? 11 -21.172 -2.967 1 94.19 55 VAL B N 1
ATOM 1556 C CA . VAL B 1 55 ? 11.727 -21.719 -4.113 1 94.19 55 VAL B CA 1
ATOM 1557 C C . VAL B 1 55 ? 10.836 -22.719 -4.859 1 94.19 55 VAL B C 1
ATOM 1559 O O . VAL B 1 55 ? 10.055 -23.438 -4.246 1 94.19 55 VAL B O 1
ATOM 1562 N N . TYR B 1 56 ? 10.953 -22.562 -6.145 1 91.38 56 TYR B N 1
ATOM 1563 C CA . TYR B 1 56 ? 10.172 -23.453 -6.996 1 91.38 56 TYR B CA 1
ATOM 1564 C C . TYR B 1 56 ? 11 -23.953 -8.18 1 91.38 56 TYR B C 1
ATOM 1566 O O . TYR B 1 56 ? 11.82 -23.203 -8.719 1 91.38 56 TYR B O 1
ATOM 1574 N N . LEU B 1 57 ? 10.711 -25.234 -8.539 1 88.81 57 LEU B N 1
ATOM 1575 C CA . LEU B 1 57 ? 11.391 -25.812 -9.688 1 88.81 57 LEU B CA 1
ATOM 1576 C C . LEU B 1 57 ? 10.688 -25.438 -10.984 1 88.81 57 LEU B C 1
ATOM 1578 O O . LEU B 1 57 ? 9.484 -25.672 -11.125 1 88.81 57 LEU B O 1
ATOM 1582 N N . VAL B 1 58 ? 11.438 -24.812 -11.836 1 83.44 58 VAL B N 1
ATOM 1583 C CA . VAL B 1 58 ? 10.891 -24.422 -13.141 1 83.44 58 VAL B CA 1
ATOM 1584 C C . VAL B 1 58 ? 11.711 -25.078 -14.25 1 83.44 58 VAL B C 1
ATOM 1586 O O . VAL B 1 58 ? 12.945 -25.109 -14.18 1 83.44 58 VAL B O 1
ATOM 1589 N N . ASP B 1 59 ? 11.008 -25.594 -15.203 1 80.62 59 ASP B N 1
ATOM 1590 C CA . ASP B 1 59 ? 11.672 -26.156 -16.375 1 80.62 59 ASP B CA 1
ATOM 1591 C C . ASP B 1 59 ? 12.18 -25.047 -17.297 1 80.62 59 ASP B C 1
ATOM 1593 O O . ASP B 1 59 ? 11.414 -24.156 -17.688 1 80.62 59 ASP B O 1
ATOM 1597 N N . THR B 1 60 ? 13.445 -25 -17.484 1 77.19 60 THR B N 1
ATOM 1598 C CA . THR B 1 60 ? 14.055 -24.062 -18.422 1 77.19 60 THR B CA 1
ATOM 1599 C C . THR B 1 60 ? 14.766 -24.797 -19.547 1 77.19 60 THR B C 1
ATOM 1601 O O . THR B 1 60 ? 14.969 -26.016 -19.453 1 77.19 60 THR B O 1
ATOM 1604 N N . PRO B 1 61 ? 14.992 -24.031 -20.703 1 80.44 61 PRO B N 1
ATOM 1605 C CA . PRO B 1 61 ? 15.727 -24.672 -21.797 1 80.44 61 PRO B CA 1
ATOM 1606 C C . PRO B 1 61 ? 17.016 -25.328 -21.328 1 80.44 61 PRO B C 1
ATOM 1608 O O . PRO B 1 61 ? 17.438 -26.344 -21.891 1 80.44 61 PRO B O 1
ATOM 1611 N N . GLY B 1 62 ? 17.656 -24.797 -20.234 1 83.19 62 GLY B N 1
ATOM 1612 C CA . GLY B 1 62 ? 18.891 -25.344 -19.688 1 83.19 62 GLY B CA 1
ATOM 1613 C C . GLY B 1 62 ? 18.656 -26.391 -18.609 1 83.19 62 GLY B C 1
ATOM 1614 O O . GLY B 1 62 ? 19.609 -26.828 -17.953 1 83.19 62 GLY B O 1
ATOM 1615 N N . GLY B 1 63 ? 17.406 -26.828 -18.453 1 86.38 63 GLY B N 1
ATOM 1616 C CA . GLY B 1 63 ? 17.078 -27.812 -17.438 1 86.38 63 GLY B CA 1
ATOM 1617 C C . GLY B 1 63 ? 16.281 -27.25 -16.281 1 86.38 63 GLY B C 1
ATOM 1618 O O . GLY B 1 63 ? 15.875 -26.094 -16.312 1 86.38 63 GLY B O 1
ATOM 1619 N N . VAL B 1 64 ? 15.984 -28.109 -15.391 1 86.06 64 VAL B N 1
ATOM 1620 C CA . VAL B 1 64 ? 15.188 -27.734 -14.227 1 86.06 64 VAL B CA 1
ATOM 1621 C C . VAL B 1 64 ? 16.016 -26.844 -13.312 1 86.06 64 VAL B C 1
ATOM 1623 O O . VAL B 1 64 ? 17.156 -27.172 -12.984 1 86.06 64 VAL B O 1
ATOM 1626 N N . GLN B 1 65 ? 15.508 -25.688 -13.07 1 89.38 65 GLN B N 1
ATOM 1627 C CA . GLN B 1 65 ? 16.203 -24.719 -12.219 1 89.38 65 GLN B CA 1
ATOM 1628 C C . GLN B 1 65 ? 15.344 -24.328 -11.016 1 89.38 65 GLN B C 1
ATOM 1630 O O . GLN B 1 65 ? 14.117 -24.266 -11.117 1 89.38 65 GLN B O 1
ATOM 1635 N N . ASN B 1 66 ? 16.062 -24.125 -9.914 1 92.19 66 ASN B N 1
ATOM 1636 C CA . ASN B 1 66 ? 15.422 -23.531 -8.75 1 92.19 66 ASN B CA 1
ATOM 1637 C C . ASN B 1 66 ? 15.273 -22.016 -8.906 1 92.19 66 ASN B C 1
ATOM 1639 O O . ASN B 1 66 ? 16.266 -21.312 -9.055 1 92.19 66 ASN B O 1
ATOM 1643 N N . MET B 1 67 ? 14.023 -21.656 -8.898 1 93.25 67 MET B N 1
ATOM 1644 C CA . MET B 1 67 ? 13.766 -20.219 -9.031 1 93.25 67 MET B CA 1
ATOM 1645 C C . MET B 1 67 ? 13.086 -19.672 -7.777 1 93.25 67 MET B C 1
ATOM 1647 O O . MET B 1 67 ? 12.289 -20.375 -7.145 1 93.25 67 MET B O 1
ATOM 1651 N N . THR B 1 68 ? 13.492 -18.406 -7.465 1 96.75 68 THR B N 1
ATOM 1652 C CA . THR B 1 68 ? 12.805 -17.734 -6.375 1 96.75 68 THR B CA 1
ATOM 1653 C C . THR B 1 68 ? 11.391 -17.328 -6.797 1 96.75 68 THR B C 1
ATOM 1655 O O . THR B 1 68 ? 11.211 -16.703 -7.84 1 96.75 68 THR B O 1
ATOM 1658 N N . ILE B 1 69 ? 10.422 -17.812 -6 1 96.94 69 ILE B N 1
ATOM 1659 C CA . ILE B 1 69 ? 9.039 -17.406 -6.223 1 96.94 69 ILE B CA 1
ATOM 1660 C C . ILE B 1 69 ? 8.562 -16.531 -5.062 1 96.94 69 ILE B C 1
ATOM 1662 O O . ILE B 1 69 ? 9.062 -16.656 -3.943 1 96.94 69 ILE B O 1
ATOM 1666 N N . ILE B 1 70 ? 7.539 -15.648 -5.375 1 98.25 70 ILE B N 1
ATOM 1667 C CA . ILE B 1 70 ? 7.066 -14.734 -4.336 1 98.25 70 ILE B CA 1
ATOM 1668 C C . ILE B 1 70 ? 5.539 -14.773 -4.277 1 98.25 70 ILE B C 1
ATOM 1670 O O . ILE B 1 70 ? 4.879 -14.992 -5.293 1 98.25 70 ILE B O 1
ATOM 1674 N N . SER B 1 71 ? 5.008 -14.578 -3.051 1 97.94 71 SER B N 1
ATOM 1675 C CA . SER B 1 71 ? 3.566 -14.492 -2.83 1 97.94 71 SER B CA 1
ATOM 1676 C C . SER B 1 71 ? 3.014 -13.156 -3.301 1 97.94 71 SER B C 1
ATOM 1678 O O . SER B 1 71 ? 3.766 -12.297 -3.77 1 97.94 71 SER B O 1
ATOM 1680 N N . GLU B 1 72 ? 1.732 -13.039 -3.191 1 97.94 72 GLU B N 1
ATOM 1681 C CA . GLU B 1 72 ? 1.109 -11.758 -3.508 1 97.94 72 GLU B CA 1
ATOM 1682 C C . GLU B 1 72 ? 1.657 -10.641 -2.619 1 97.94 72 GLU B C 1
ATOM 1684 O O . GLU B 1 72 ? 1.935 -9.539 -3.098 1 97.94 72 GLU B O 1
ATOM 1689 N N . SER B 1 73 ? 1.777 -10.961 -1.322 1 97.94 73 SER B N 1
ATOM 1690 C CA . SER B 1 73 ? 2.375 -9.984 -0.412 1 97.94 73 SER B CA 1
ATOM 1691 C C . SER B 1 73 ? 3.777 -9.594 -0.864 1 97.94 73 SER B C 1
ATOM 1693 O O . SER B 1 73 ? 4.117 -8.414 -0.889 1 97.94 73 SER B O 1
ATOM 1695 N N . GLY B 1 74 ? 4.555 -10.578 -1.263 1 98.31 74 GLY B N 1
ATOM 1696 C CA . GLY B 1 74 ? 5.898 -10.328 -1.763 1 98.31 74 GLY B CA 1
ATOM 1697 C C . GLY B 1 74 ? 5.918 -9.523 -3.043 1 98.31 74 GLY B C 1
ATOM 1698 O O . GLY B 1 74 ? 6.797 -8.68 -3.238 1 98.31 74 GLY B O 1
ATOM 1699 N N . LEU B 1 75 ? 5.004 -9.805 -3.896 1 98.19 75 LEU B N 1
ATOM 1700 C CA . LEU B 1 75 ? 4.875 -9.055 -5.141 1 98.19 75 LEU B CA 1
ATOM 1701 C C . LEU B 1 75 ? 4.652 -7.57 -4.867 1 98.19 75 LEU B C 1
ATOM 1703 O O . LEU B 1 75 ? 5.379 -6.719 -5.387 1 98.19 75 LEU B O 1
ATOM 1707 N N . TYR B 1 76 ? 3.678 -7.262 -4.012 1 98.25 76 TYR B N 1
ATOM 1708 C CA . TYR B 1 76 ? 3.346 -5.875 -3.705 1 98.25 76 TYR B CA 1
ATOM 1709 C C . TYR B 1 76 ? 4.5 -5.184 -2.994 1 98.25 76 TYR B C 1
ATOM 1711 O O . TYR B 1 76 ? 4.777 -4.008 -3.248 1 98.25 76 TYR B O 1
ATOM 1719 N N . ALA B 1 77 ? 5.125 -5.914 -2.088 1 97.94 77 ALA B N 1
ATOM 1720 C CA . ALA B 1 77 ? 6.285 -5.352 -1.406 1 97.94 77 ALA B CA 1
ATOM 1721 C C . ALA B 1 77 ? 7.375 -4.969 -2.404 1 97.94 77 ALA B C 1
ATOM 1723 O O . ALA B 1 77 ? 7.965 -3.891 -2.307 1 97.94 77 ALA B O 1
ATOM 1724 N N . THR B 1 78 ? 7.617 -5.824 -3.404 1 97.56 78 THR B N 1
ATOM 1725 C CA . THR B 1 78 ? 8.633 -5.59 -4.426 1 97.56 78 THR B CA 1
ATOM 1726 C C . THR B 1 78 ? 8.297 -4.352 -5.25 1 97.56 78 THR B C 1
ATOM 1728 O O . THR B 1 78 ? 9.156 -3.494 -5.473 1 97.56 78 THR B O 1
ATOM 1731 N N . ILE B 1 79 ? 7.078 -4.219 -5.613 1 96.81 79 ILE B N 1
ATOM 1732 C CA . ILE B 1 79 ? 6.645 -3.105 -6.449 1 96.81 79 ILE B CA 1
ATOM 1733 C C . ILE B 1 79 ? 6.703 -1.808 -5.648 1 96.81 79 ILE B C 1
ATOM 1735 O O . ILE B 1 79 ? 7.266 -0.812 -6.109 1 96.81 79 ILE B O 1
ATOM 1739 N N . MET B 1 80 ? 6.246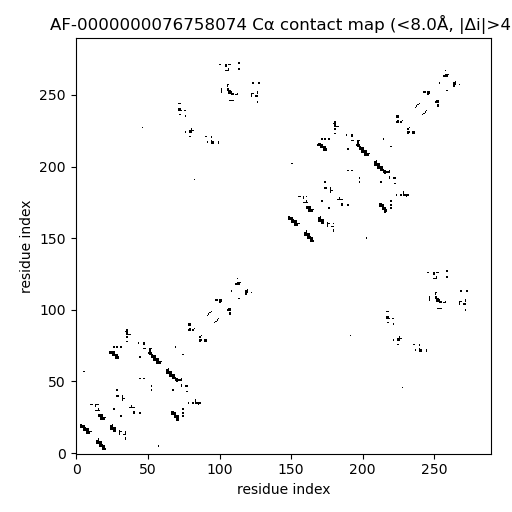 -1.804 -4.457 1 95.75 80 MET B N 1
ATOM 1740 C CA . MET B 1 80 ? 6.09 -0.583 -3.67 1 95.75 80 MET B CA 1
ATOM 1741 C C . MET B 1 80 ? 7.445 -0.044 -3.229 1 95.75 80 MET B C 1
ATOM 1743 O O . MET B 1 80 ? 7.613 1.164 -3.053 1 95.75 80 MET B O 1
ATOM 1747 N N . ARG B 1 81 ? 8.406 -0.939 -3.125 1 95.19 81 ARG B N 1
ATOM 1748 C CA . ARG B 1 81 ? 9.719 -0.532 -2.635 1 95.19 81 ARG B CA 1
ATOM 1749 C C . ARG B 1 81 ? 10.648 -0.173 -3.789 1 95.19 81 ARG B C 1
ATOM 1751 O O . ARG B 1 81 ? 11.766 0.288 -3.57 1 95.19 81 ARG B O 1
ATOM 1758 N N . SER B 1 82 ? 10.203 -0.343 -4.977 1 95.12 82 SER B N 1
ATOM 1759 C CA . SER B 1 82 ? 11.031 -0.121 -6.16 1 95.12 82 SER B CA 1
ATOM 1760 C C . SER B 1 82 ? 11.195 1.368 -6.445 1 95.12 82 SER B C 1
ATOM 1762 O O . SER B 1 82 ? 10.242 2.139 -6.328 1 95.12 82 SER B O 1
ATOM 1764 N N . ASP B 1 83 ? 12.414 1.746 -6.875 1 91.19 83 ASP B N 1
ATOM 1765 C CA . ASP B 1 83 ? 12.688 3.107 -7.324 1 91.19 83 ASP B CA 1
ATOM 1766 C C . ASP B 1 83 ? 12.438 3.25 -8.82 1 91.19 83 ASP B C 1
ATOM 1768 O O . ASP B 1 83 ? 12.555 4.344 -9.375 1 91.19 83 ASP B O 1
ATOM 1772 N N . LYS B 1 84 ? 12.07 2.199 -9.438 1 94.06 84 LYS B N 1
ATOM 1773 C CA . LYS B 1 84 ? 11.906 2.225 -10.891 1 94.06 84 LYS B CA 1
ATOM 1774 C C . LYS B 1 84 ? 10.609 2.924 -11.281 1 94.06 84 LYS B C 1
ATOM 1776 O O . LYS B 1 84 ? 9.586 2.768 -10.617 1 94.06 84 LYS B O 1
ATOM 1781 N N . PRO B 1 85 ? 10.672 3.66 -12.383 1 94.44 85 PRO B N 1
ATOM 1782 C CA . PRO B 1 85 ? 9.5 4.426 -12.797 1 94.44 85 PRO B CA 1
ATOM 1783 C C . PRO B 1 85 ? 8.281 3.541 -13.062 1 94.44 85 PRO B C 1
ATOM 1785 O O . PRO B 1 85 ? 7.145 3.984 -12.883 1 94.44 85 PRO B O 1
ATOM 1788 N N . GLN B 1 86 ? 8.5 2.301 -13.43 1 93.25 86 GLN B N 1
ATOM 1789 C CA . GLN B 1 86 ? 7.414 1.379 -13.75 1 93.25 86 GLN B CA 1
ATOM 1790 C C . GLN B 1 86 ? 6.559 1.091 -12.516 1 93.25 86 GLN B C 1
ATOM 1792 O O . GLN B 1 86 ? 5.391 0.723 -12.641 1 93.25 86 GLN B O 1
ATOM 1797 N N . ALA B 1 87 ? 7.117 1.306 -11.336 1 96.12 87 ALA B N 1
ATOM 1798 C CA . ALA B 1 87 ? 6.43 0.976 -10.094 1 96.12 87 ALA B CA 1
ATOM 1799 C C . ALA B 1 87 ? 5.629 2.168 -9.57 1 96.12 87 ALA B C 1
ATOM 1801 O O . ALA B 1 87 ? 4.746 2.01 -8.727 1 96.12 87 ALA B O 1
ATOM 1802 N N . LYS B 1 88 ? 5.906 3.35 -10.102 1 95.62 88 LYS B N 1
ATOM 1803 C CA . LYS B 1 88 ? 5.41 4.598 -9.531 1 95.62 88 LYS B C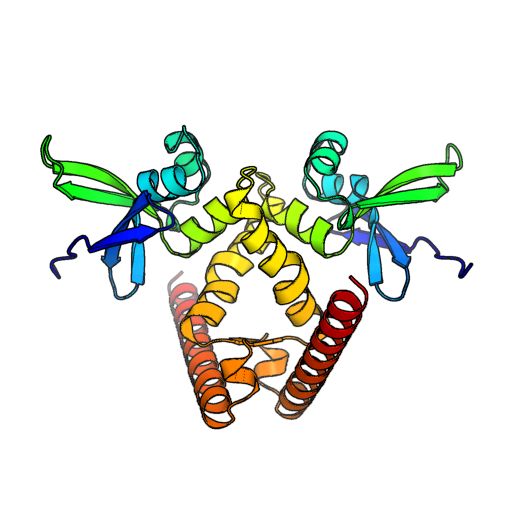A 1
ATOM 1804 C C . LYS B 1 88 ? 3.891 4.688 -9.641 1 95.62 88 LYS B C 1
ATOM 1806 O O . LYS B 1 88 ? 3.213 5.047 -8.672 1 95.62 88 LYS B O 1
ATOM 1811 N N . PRO B 1 89 ? 3.324 4.309 -10.766 1 95.69 89 PRO B N 1
ATOM 1812 C CA . PRO B 1 89 ? 1.87 4.441 -10.883 1 95.69 89 PRO B CA 1
ATOM 1813 C C . PRO B 1 89 ? 1.119 3.598 -9.852 1 95.69 89 PRO B C 1
ATOM 1815 O O . PRO B 1 89 ? 0.16 4.07 -9.242 1 95.69 89 PRO B O 1
ATOM 1818 N N . PHE B 1 90 ? 1.589 2.406 -9.672 1 96.81 90 PHE B N 1
ATOM 1819 C CA . PHE B 1 90 ? 0.942 1.533 -8.703 1 96.81 90 PHE B CA 1
ATOM 1820 C C . PHE B 1 90 ? 1.126 2.068 -7.285 1 96.81 90 PHE B C 1
ATOM 1822 O O . PHE B 1 90 ? 0.169 2.129 -6.512 1 96.81 90 PHE B O 1
ATOM 1829 N N . ARG B 1 91 ? 2.285 2.451 -6.949 1 97.25 91 ARG B N 1
ATOM 1830 C CA . ARG B 1 91 ? 2.557 3.004 -5.625 1 97.25 91 ARG B CA 1
ATOM 1831 C C . ARG B 1 91 ? 1.721 4.254 -5.371 1 97.25 91 ARG B C 1
ATOM 1833 O O . ARG B 1 91 ? 1.146 4.41 -4.293 1 97.25 91 ARG B O 1
ATOM 1840 N N . LYS B 1 92 ? 1.61 5.109 -6.391 1 97.25 92 LYS B N 1
ATOM 1841 C CA . LYS B 1 92 ? 0.822 6.332 -6.266 1 97.25 92 LYS B CA 1
ATOM 1842 C C . LYS B 1 92 ? -0.655 6.012 -6.051 1 97.25 92 LYS B C 1
ATOM 1844 O O . LYS B 1 92 ? -1.324 6.656 -5.242 1 97.25 92 LYS B O 1
ATOM 1849 N N . TRP B 1 93 ? -1.119 5.027 -6.773 1 97.81 93 TRP B N 1
ATOM 1850 C CA . TRP B 1 93 ? -2.504 4.598 -6.609 1 97.81 93 TRP B CA 1
ATOM 1851 C C . TRP B 1 93 ? -2.768 4.148 -5.176 1 97.81 93 TRP B C 1
ATOM 1853 O O . TRP B 1 93 ? -3.766 4.543 -4.57 1 97.81 93 TRP B O 1
ATOM 1863 N N . VAL B 1 94 ? -1.866 3.441 -4.602 1 98.5 94 VAL B N 1
ATOM 1864 C CA . VAL B 1 94 ? -2.035 2.93 -3.244 1 98.5 94 VAL B CA 1
ATOM 1865 C C . VAL B 1 94 ? -1.95 4.082 -2.244 1 98.5 94 VAL B C 1
ATOM 1867 O O . VAL B 1 94 ? -2.787 4.195 -1.345 1 98.5 94 VAL B O 1
ATOM 1870 N N . THR B 1 95 ? -0.979 5.008 -2.422 1 98 95 THR B N 1
ATOM 1871 C CA . THR B 1 95 ? -0.671 6.004 -1.401 1 98 95 THR B CA 1
ATOM 1872 C C . THR B 1 95 ? -1.583 7.219 -1.538 1 98 95 THR B C 1
ATOM 1874 O O . THR B 1 95 ? -1.849 7.914 -0.557 1 98 95 THR B O 1
ATOM 1877 N N . SER B 1 96 ? -2.082 7.488 -2.74 1 96.94 96 SER B N 1
ATOM 1878 C CA . SER B 1 96 ? -2.814 8.734 -2.941 1 96.94 96 SER B CA 1
ATOM 1879 C C . SER B 1 96 ? -4.316 8.484 -3.035 1 96.94 96 SER B C 1
ATOM 1881 O O . SER B 1 96 ? -5.113 9.414 -2.9 1 96.94 96 SER B O 1
ATOM 1883 N N . GLU B 1 97 ? -4.691 7.199 -3.236 1 97 97 GLU B N 1
ATOM 1884 C CA . GLU B 1 97 ? -6.113 6.914 -3.412 1 97 97 GLU B CA 1
ATOM 1885 C C . GLU B 1 97 ? -6.598 5.879 -2.4 1 97 97 GLU B C 1
ATOM 1887 O O . GLU B 1 97 ? -7.465 6.172 -1.572 1 97 97 GLU B O 1
ATOM 1892 N N . VAL B 1 98 ? -5.953 4.77 -2.369 1 98.31 98 VAL B N 1
ATOM 1893 C CA . VAL B 1 98 ? -6.457 3.637 -1.6 1 98.31 98 VAL B CA 1
ATOM 1894 C C . VAL B 1 98 ? -6.355 3.941 -0.107 1 98.31 98 VAL B C 1
ATOM 1896 O O . VAL B 1 98 ? -7.363 3.914 0.607 1 98.31 98 VAL B O 1
ATOM 1899 N N . LEU B 1 99 ? -5.176 4.27 0.331 1 98.5 99 LEU B N 1
ATOM 1900 C CA . LEU B 1 99 ? -4.926 4.402 1.763 1 98.5 99 LEU B CA 1
ATOM 1901 C C . LEU B 1 99 ? -5.609 5.648 2.318 1 98.5 99 LEU B C 1
ATOM 1903 O O . LEU B 1 99 ? -6.191 5.613 3.404 1 98.5 99 LEU B O 1
ATOM 1907 N N . PRO B 1 100 ? -5.59 6.766 1.585 1 97.44 100 PRO B N 1
ATOM 1908 C CA . PRO B 1 100 ? -6.328 7.93 2.08 1 97.44 100 PRO B CA 1
ATOM 1909 C C . PRO B 1 100 ? -7.828 7.664 2.205 1 97.44 100 PRO B C 1
ATOM 1911 O O . PRO B 1 100 ? -8.461 8.109 3.166 1 97.44 100 PRO B O 1
ATOM 1914 N N . ALA B 1 101 ? -8.398 6.898 1.274 1 97.44 101 ALA B N 1
ATOM 1915 C CA . ALA B 1 101 ? -9.812 6.555 1.361 1 97.44 101 ALA B CA 1
ATOM 1916 C C . ALA B 1 101 ? -10.102 5.719 2.605 1 97.44 101 ALA B C 1
ATOM 1918 O O . ALA B 1 101 ? -11.094 5.945 3.301 1 97.44 101 ALA B O 1
ATOM 1919 N N . ILE B 1 102 ? -9.234 4.82 2.832 1 97.81 102 ILE B N 1
ATOM 1920 C CA . ILE B 1 102 ? -9.406 3.963 4 1 97.81 102 ILE B CA 1
ATOM 1921 C C . ILE B 1 102 ? -9.266 4.793 5.273 1 97.81 102 ILE B C 1
ATOM 1923 O O . ILE B 1 102 ? -10.031 4.621 6.223 1 97.81 102 ILE B O 1
ATOM 1927 N N . ARG B 1 103 ? -8.289 5.703 5.266 1 96.75 103 ARG B N 1
ATOM 1928 C CA . ARG B 1 103 ? -8.109 6.559 6.434 1 96.75 103 ARG B CA 1
ATOM 1929 C C . ARG B 1 103 ? -9.328 7.445 6.66 1 96.75 103 ARG B C 1
ATOM 1931 O O . ARG B 1 103 ? -9.82 7.566 7.785 1 96.75 103 ARG B O 1
ATOM 1938 N N . LYS B 1 104 ? -9.844 8.031 5.617 1 95.62 104 LYS B N 1
ATOM 1939 C CA . LYS B 1 104 ? -10.898 9.031 5.699 1 95.62 104 LYS B CA 1
ATOM 1940 C C . LYS B 1 104 ? -12.258 8.375 5.949 1 95.62 104 LYS B C 1
ATOM 1942 O O . LYS B 1 104 ? -13.07 8.891 6.715 1 95.62 104 LYS B O 1
ATOM 1947 N N . HIS B 1 105 ? -12.484 7.223 5.32 1 96.31 105 HIS B N 1
ATOM 1948 C CA . HIS B 1 105 ? -13.844 6.695 5.293 1 96.31 105 HIS B CA 1
ATOM 1949 C C . HIS B 1 105 ? -13.906 5.305 5.914 1 96.31 105 HIS B C 1
ATOM 1951 O O . HIS B 1 105 ? -14.992 4.766 6.133 1 96.31 105 HIS B O 1
ATOM 1957 N N . GLY B 1 106 ? -12.789 4.727 6.082 1 97.62 106 GLY B N 1
ATOM 1958 C CA . GLY B 1 106 ? -12.758 3.393 6.656 1 97.62 106 GLY B CA 1
ATOM 1959 C C . GLY B 1 106 ? -12.906 2.293 5.625 1 97.62 106 GLY B C 1
ATOM 1960 O O . GLY B 1 106 ? -13 1.114 5.973 1 97.62 106 GLY B O 1
ATOM 1961 N N . M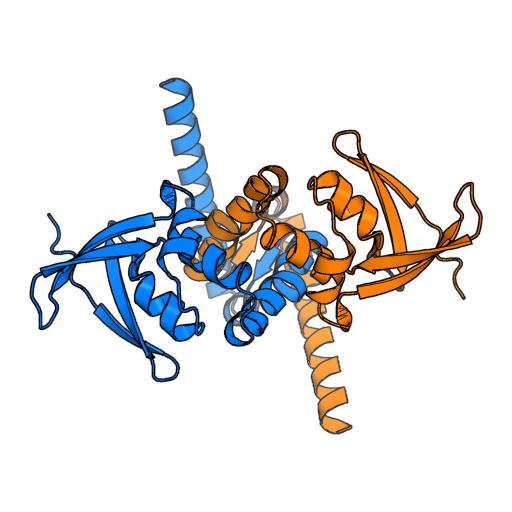ET B 1 107 ? -12.945 2.734 4.359 1 98.06 107 MET B N 1
ATOM 1962 C CA . MET B 1 107 ? -13.117 1.701 3.344 1 98.06 107 MET B CA 1
ATOM 1963 C C . MET B 1 107 ? -12.625 2.188 1.985 1 98.06 107 MET B C 1
ATOM 1965 O O . MET B 1 107 ? -12.453 3.389 1.775 1 98.06 107 MET B O 1
ATOM 1969 N N . TYR B 1 108 ? -12.383 1.271 1.138 1 98.5 108 TYR B N 1
ATOM 1970 C CA . TYR B 1 108 ? -12.078 1.484 -0.273 1 98.5 108 TYR B CA 1
ATOM 1971 C C . TYR B 1 108 ? -12.766 0.435 -1.141 1 98.5 108 TYR B C 1
ATOM 1973 O O . TYR B 1 108 ? -12.891 -0.726 -0.741 1 98.5 108 TYR B O 1
ATOM 1981 N N . ALA B 1 109 ? -13.219 0.895 -2.318 1 98.38 109 ALA B N 1
ATOM 1982 C CA . ALA B 1 109 ? -13.812 -0.008 -3.303 1 98.38 109 ALA B CA 1
ATOM 1983 C C . ALA B 1 109 ? -13.531 0.47 -4.727 1 98.38 109 ALA B C 1
ATOM 1985 O O . ALA B 1 109 ? -13.492 1.675 -4.984 1 98.38 109 ALA B O 1
ATOM 1986 N N . ILE B 1 110 ? -13.32 -0.467 -5.555 1 97.56 110 ILE B N 1
ATOM 1987 C CA . ILE B 1 110 ? -13.148 -0.102 -6.957 1 97.56 110 ILE B CA 1
ATOM 1988 C C . ILE B 1 110 ? -14.484 0.333 -7.547 1 97.56 110 ILE B C 1
ATOM 1990 O O . ILE B 1 110 ? -15.547 0.013 -7 1 97.56 110 ILE B O 1
ATOM 1994 N N . ASP B 1 111 ? -14.43 0.952 -8.633 1 95.81 111 ASP B N 1
ATOM 1995 C CA . ASP B 1 111 ? -15.609 1.582 -9.219 1 95.81 111 ASP B CA 1
ATOM 1996 C C . ASP B 1 111 ? -16.688 0.546 -9.539 1 95.81 111 ASP B C 1
ATOM 1998 O O . ASP B 1 111 ? -17.859 0.769 -9.273 1 95.81 111 ASP B O 1
ATOM 2002 N N . ASP B 1 112 ? -16.297 -0.604 -10.086 1 96.06 112 ASP B N 1
ATOM 2003 C CA . ASP B 1 112 ? -17.25 -1.643 -10.469 1 96.06 112 ASP B CA 1
ATOM 2004 C C . ASP B 1 112 ? -18.062 -2.109 -9.273 1 96.06 112 ASP B C 1
ATOM 2006 O O . ASP B 1 112 ? -19.281 -2.324 -9.391 1 96.06 112 ASP B O 1
ATOM 2010 N N . VAL B 1 113 ? -17.453 -2.189 -8.156 1 97.44 113 VAL B N 1
ATOM 2011 C CA . VAL B 1 113 ? -18.109 -2.654 -6.938 1 97.44 113 VAL B CA 1
ATOM 2012 C C . VAL B 1 113 ? -18.969 -1.536 -6.355 1 97.44 113 VAL B C 1
ATOM 2014 O O . VAL B 1 113 ? -20.109 -1.766 -5.973 1 97.44 113 VAL B O 1
ATOM 2017 N N . LEU B 1 114 ? -18.422 -0.373 -6.359 1 95.38 114 LEU B N 1
ATOM 2018 C CA . LEU B 1 114 ? -19.125 0.77 -5.77 1 95.38 114 LEU B CA 1
ATOM 2019 C C . LEU B 1 114 ? -20.406 1.079 -6.531 1 95.38 114 LEU B C 1
ATOM 2021 O O . LEU B 1 114 ? -21.391 1.519 -5.934 1 95.38 114 LEU B O 1
ATOM 2025 N N . ASN B 1 115 ? -20.438 0.745 -7.84 1 95.19 115 ASN B N 1
ATOM 2026 C CA . ASN B 1 115 ? -21.547 1.196 -8.688 1 95.19 115 ASN B CA 1
ATOM 2027 C C . ASN B 1 115 ? -22.5 0.055 -9.016 1 95.19 115 ASN B C 1
ATOM 2029 O O . ASN B 1 115 ? -23.438 0.231 -9.805 1 95.19 115 ASN B O 1
ATOM 2033 N N . ASP B 1 116 ? -22.297 -1.098 -8.477 1 97.06 116 ASP B N 1
ATOM 2034 C CA . ASP B 1 116 ? -23.172 -2.254 -8.664 1 97.06 116 ASP B CA 1
ATOM 2035 C C . ASP B 1 116 ? -23.594 -2.854 -7.324 1 97.06 116 ASP B C 1
ATOM 2037 O O . ASP B 1 116 ? -22.812 -3.559 -6.684 1 97.06 116 ASP B O 1
ATOM 2041 N N . PRO B 1 117 ? -24.875 -2.648 -7.02 1 95.81 117 PRO B N 1
ATOM 2042 C CA . PRO B 1 117 ? -25.344 -3.098 -5.707 1 95.81 117 PRO B CA 1
ATOM 2043 C C . PRO B 1 117 ? -25.125 -4.59 -5.477 1 95.81 117 PRO B C 1
ATOM 2045 O O . PRO B 1 117 ? -24.781 -5 -4.363 1 95.81 117 PRO B O 1
ATOM 2048 N N . ASP B 1 118 ? -25.328 -5.328 -6.492 1 97.5 118 ASP B N 1
ATOM 2049 C CA . ASP B 1 118 ? -25.125 -6.766 -6.344 1 97.5 118 ASP B CA 1
ATOM 2050 C C . ASP B 1 118 ? -23.656 -7.094 -6.082 1 97.5 118 ASP B C 1
ATOM 2052 O O . ASP B 1 118 ? -23.344 -7.922 -5.223 1 97.5 118 ASP B O 1
ATOM 2056 N N . MET B 1 119 ? -22.781 -6.461 -6.766 1 97.62 119 MET B N 1
ATOM 2057 C CA . MET B 1 119 ? -21.359 -6.672 -6.559 1 97.62 119 MET B CA 1
ATOM 2058 C C . MET B 1 119 ? -20.938 -6.184 -5.176 1 97.62 119 MET B C 1
ATOM 2060 O O . MET B 1 119 ? -20.078 -6.801 -4.527 1 97.62 119 MET B O 1
ATOM 2064 N N . LEU B 1 120 ? -21.562 -5.113 -4.801 1 97.19 120 LEU B N 1
ATOM 2065 C CA . LEU B 1 120 ? -21.234 -4.539 -3.5 1 97.19 120 LEU B CA 1
ATOM 2066 C C . LEU B 1 120 ? -21.641 -5.484 -2.371 1 97.19 120 LEU B C 1
ATOM 2068 O O . LEU B 1 120 ? -20.844 -5.746 -1.465 1 97.19 120 LEU B O 1
ATOM 2072 N N . ILE B 1 121 ? -22.781 -5.992 -2.451 1 96.31 121 ILE B N 1
ATOM 2073 C CA . ILE B 1 121 ? -23.297 -6.898 -1.424 1 96.31 121 ILE B CA 1
ATOM 2074 C C . ILE B 1 121 ? -22.422 -8.156 -1.369 1 96.31 121 ILE B C 1
ATOM 2076 O O . ILE B 1 121 ? -22.031 -8.594 -0.288 1 96.31 121 ILE B O 1
ATOM 2080 N N . ASN B 1 122 ? -22.203 -8.688 -2.545 1 97.62 122 ASN B N 1
ATOM 2081 C CA . ASN B 1 122 ? -21.375 -9.883 -2.611 1 97.62 122 ASN B CA 1
ATOM 2082 C C . ASN B 1 122 ? -19.984 -9.617 -2.035 1 97.62 122 ASN B C 1
ATOM 2084 O O . ASN B 1 122 ? -19.438 -10.453 -1.311 1 97.62 122 ASN B O 1
ATOM 2088 N N . ALA B 1 123 ? -19.391 -8.484 -2.385 1 97.75 123 ALA B N 1
ATOM 2089 C CA . ALA B 1 123 ? -18.062 -8.117 -1.879 1 97.75 123 ALA B CA 1
ATOM 2090 C C . ALA B 1 123 ? -18.078 -8.008 -0.357 1 97.75 123 ALA B C 1
ATOM 2092 O O . ALA B 1 123 ? -17.156 -8.484 0.311 1 97.75 123 ALA B O 1
ATOM 2093 N N . LEU B 1 124 ? -19.141 -7.402 0.211 1 96.94 124 LEU B N 1
ATOM 2094 C CA . LEU B 1 124 ? -19.266 -7.23 1.653 1 96.94 124 LEU B CA 1
ATOM 2095 C C . LEU B 1 124 ? -19.359 -8.578 2.355 1 96.94 124 LEU B C 1
ATOM 2097 O O . LEU B 1 124 ? -18.688 -8.805 3.365 1 96.94 124 LEU B O 1
ATOM 2101 N N . LEU B 1 125 ? -20.094 -9.43 1.722 1 96.19 125 LEU B N 1
ATOM 2102 C CA . LEU B 1 125 ? -20.281 -10.75 2.309 1 96.19 125 LEU B CA 1
ATOM 2103 C C . LEU B 1 125 ? -18.969 -11.547 2.289 1 96.19 125 LEU B C 1
ATOM 2105 O O . LEU B 1 125 ? -18.594 -12.156 3.291 1 96.19 125 LEU B O 1
ATOM 2109 N N . ARG B 1 126 ? -18.312 -11.5 1.197 1 96.62 126 ARG B N 1
ATOM 2110 C CA . ARG B 1 126 ? -17.062 -12.25 1.047 1 96.62 126 ARG B CA 1
ATOM 2111 C C . ARG B 1 126 ? -15.977 -11.695 1.959 1 96.62 126 ARG B C 1
ATOM 2113 O O . ARG B 1 126 ? -15.188 -12.453 2.527 1 96.62 126 ARG B O 1
ATOM 2120 N N . LEU B 1 127 ? -15.961 -10.414 2.105 1 96.88 127 LEU B N 1
ATOM 2121 C CA . LEU B 1 127 ? -14.984 -9.789 2.986 1 96.88 127 LEU B CA 1
ATOM 2122 C C . LEU B 1 127 ? -15.234 -10.18 4.441 1 96.88 127 LEU B C 1
ATOM 2124 O O . LEU B 1 127 ? -14.289 -10.477 5.176 1 96.88 127 LEU B O 1
ATOM 2128 N N . LYS B 1 128 ? -16.438 -10.258 4.82 1 95.62 128 LYS B N 1
ATOM 2129 C CA . LYS B 1 128 ? -16.797 -10.641 6.184 1 95.62 128 LYS B CA 1
ATOM 2130 C C . LYS B 1 128 ? -16.422 -12.094 6.457 1 95.62 128 LYS B C 1
ATOM 2132 O O . LYS B 1 128 ? -15.922 -12.422 7.535 1 95.62 128 LYS B O 1
ATOM 2137 N N . GLU B 1 129 ? -16.703 -12.867 5.473 1 95.5 129 GLU B N 1
ATOM 2138 C CA . GLU B 1 129 ? -16.359 -14.281 5.598 1 95.5 129 GLU B CA 1
ATOM 2139 C C . GLU B 1 129 ? -14.859 -14.477 5.758 1 95.5 129 GLU B C 1
ATOM 2141 O O . GLU B 1 129 ? -14.414 -15.266 6.594 1 95.5 129 GLU B O 1
ATOM 2146 N N . GLU B 1 130 ? -14.141 -13.781 4.973 1 94.31 130 GLU B N 1
ATOM 2147 C CA . GLU B 1 130 ? -12.688 -13.875 5.039 1 94.31 130 GLU B CA 1
ATOM 2148 C C . GLU B 1 130 ? -12.164 -13.414 6.395 1 94.31 130 GLU B C 1
ATOM 2150 O O . GLU B 1 130 ? -11.266 -14.039 6.965 1 94.31 130 GLU B O 1
ATOM 2155 N N . ARG B 1 131 ? -12.781 -12.375 6.902 1 93.81 131 ARG B N 1
ATOM 2156 C CA . ARG B 1 131 ? -12.383 -11.844 8.203 1 93.81 131 ARG B CA 1
ATOM 2157 C C . ARG B 1 131 ? -12.688 -12.836 9.312 1 93.81 131 ARG B C 1
ATOM 2159 O O . ARG B 1 131 ? -11.898 -12.992 10.25 1 93.81 131 ARG B O 1
ATOM 2166 N N . ALA B 1 132 ? -13.773 -13.438 9.227 1 92.81 132 ALA B N 1
ATOM 2167 C CA . ALA B 1 132 ? -1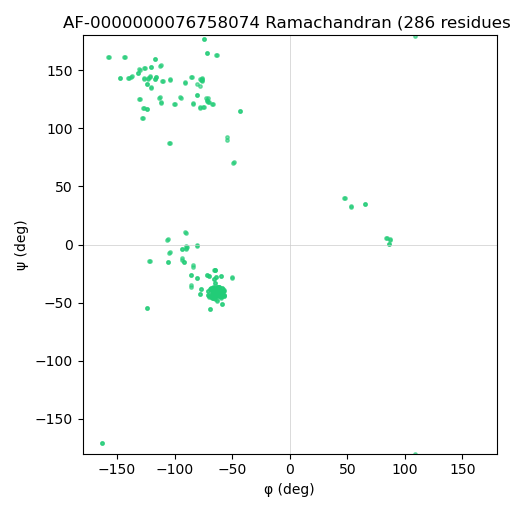4.188 -14.414 10.227 1 92.81 132 ALA B CA 1
ATOM 2168 C C . ALA B 1 132 ? -13.258 -15.625 10.234 1 92.81 132 ALA B C 1
ATOM 2170 O O . ALA B 1 132 ? -12.891 -16.125 11.297 1 92.81 132 ALA B O 1
ATOM 2171 N N . LYS B 1 133 ? -12.898 -16.031 9.086 1 91.5 133 LYS B N 1
ATOM 2172 C CA . LYS B 1 133 ? -11.992 -17.156 8.961 1 91.5 133 LYS B CA 1
ATOM 2173 C C . LYS B 1 133 ? -10.617 -16.828 9.547 1 91.5 133 LYS B C 1
ATOM 2175 O O . LYS B 1 133 ? -10.016 -17.641 10.234 1 91.5 133 LYS B O 1
ATOM 2180 N N . ALA B 1 134 ? -10.172 -15.641 9.258 1 89.69 134 ALA B N 1
ATOM 2181 C CA . ALA B 1 134 ? -8.867 -15.203 9.758 1 89.69 134 ALA B CA 1
ATOM 2182 C C . ALA B 1 134 ? -8.867 -15.117 11.281 1 89.69 134 ALA B C 1
ATOM 2184 O O . ALA B 1 134 ? -7.895 -15.508 11.938 1 89.69 134 ALA B O 1
ATOM 2185 N N . LYS B 1 135 ? -9.906 -14.648 11.852 1 89.69 135 LYS B N 1
ATOM 2186 C CA . LYS B 1 135 ? -10.023 -14.531 13.305 1 89.69 135 LYS B CA 1
ATOM 2187 C C . LYS B 1 135 ? -10.094 -15.906 13.961 1 89.69 135 LYS B C 1
ATOM 2189 O O . LYS B 1 135 ? -9.5 -16.125 15.016 1 89.69 135 LYS B O 1
ATOM 2194 N N . ALA B 1 136 ? -10.773 -16.797 13.328 1 89.12 136 ALA B N 1
ATOM 2195 C CA . ALA B 1 136 ? -10.906 -18.156 13.844 1 89.12 136 ALA B CA 1
ATOM 2196 C C . ALA B 1 136 ? -9.562 -18.859 13.867 1 89.12 136 ALA B C 1
ATOM 2198 O O . ALA B 1 136 ? -9.242 -19.578 14.82 1 89.12 136 ALA B O 1
ATOM 2199 N N . LEU B 1 137 ? -8.805 -18.656 12.828 1 87.5 137 LEU B N 1
ATOM 2200 C CA . LEU B 1 137 ? -7.484 -19.281 12.727 1 87.5 137 LEU B CA 1
ATOM 2201 C C . LEU B 1 137 ? -6.535 -18.703 13.773 1 87.5 137 LEU B C 1
ATOM 2203 O O . LEU B 1 137 ? -5.73 -19.422 14.359 1 87.5 137 LEU B O 1
ATOM 2207 N N . GLU B 1 138 ? -6.629 -17.438 14.008 1 85.75 138 GLU B N 1
ATOM 2208 C CA . GLU B 1 138 ? -5.777 -16.781 15 1 85.75 138 GLU B CA 1
ATOM 2209 C C . GLU B 1 138 ? -6.09 -17.281 16.406 1 85.75 138 GLU B C 1
ATOM 2211 O O . GLU B 1 138 ? -5.18 -17.469 17.219 1 85.75 138 GLU B O 1
ATOM 2216 N N . GLN B 1 139 ? -7.344 -17.516 16.656 1 87.69 139 GLN B N 1
ATOM 2217 C CA . GLN B 1 139 ? -7.75 -18.016 17.969 1 87.69 139 GLN B CA 1
ATOM 2218 C C . GLN B 1 139 ? -7.285 -19.453 18.188 1 87.69 139 GLN B C 1
ATOM 2220 O O . GLN B 1 139 ? -6.906 -19.828 19.297 1 87.69 139 GLN B O 1
ATOM 2225 N N . THR B 1 140 ? -7.363 -20.172 17.172 1 86.88 140 THR B N 1
ATOM 2226 C CA . THR B 1 140 ? -6.934 -21.562 17.25 1 86.88 140 THR B CA 1
ATOM 2227 C C . THR B 1 140 ? -5.43 -21.656 17.516 1 86.88 140 THR B C 1
ATOM 2229 O O . THR B 1 140 ? -4.98 -22.484 18.312 1 86.88 140 THR B O 1
ATOM 2232 N N . VAL B 1 141 ? -4.621 -20.875 16.844 1 83.5 141 VAL B N 1
ATOM 2233 C CA . VAL B 1 141 ? -3.172 -20.859 17 1 83.5 141 VAL B CA 1
ATOM 2234 C C . VAL B 1 141 ? -2.814 -20.359 18.406 1 83.5 141 VAL B C 1
ATOM 2236 O O . VAL B 1 141 ? -1.86 -20.859 19.016 1 83.5 141 VAL B O 1
ATOM 2239 N N . ALA B 1 142 ? -3.525 -19.344 18.969 1 80.69 142 ALA B N 1
ATOM 2240 C CA . ALA B 1 142 ? -3.287 -18.781 20.297 1 80.69 142 ALA B CA 1
ATOM 2241 C C . ALA B 1 142 ? -3.59 -19.812 21.391 1 80.69 142 ALA B C 1
ATOM 2243 O O . ALA B 1 142 ? -2.914 -19.844 22.422 1 80.69 142 ALA B O 1
ATOM 2244 N N . VAL B 1 143 ? -4.48 -20.688 21.156 1 80.5 143 VAL B N 1
ATOM 2245 C CA . VAL B 1 143 ? -4.848 -21.703 22.125 1 80.5 143 VAL B CA 1
ATOM 2246 C C . VAL B 1 143 ? -3.832 -22.844 22.094 1 80.5 143 VAL B C 1
ATOM 2248 O O . VAL B 1 143 ? -3.609 -23.531 23.094 1 80.5 143 VAL B O 1
ATOM 2251 N N . GLN B 1 144 ? -3.336 -22.938 20.969 1 77.19 144 GLN B N 1
ATOM 2252 C CA . GLN B 1 144 ? -2.385 -24.047 20.844 1 77.19 144 GLN B CA 1
ATOM 2253 C C . GLN B 1 144 ? -0.999 -23.641 21.328 1 77.19 144 GLN B C 1
ATOM 2255 O O . GLN B 1 144 ? -0.151 -24.484 21.594 1 77.19 144 GLN B O 1
ATOM 2260 N N . THR B 1 145 ? -0.704 -22.281 21.453 1 63.97 145 THR B N 1
ATOM 2261 C CA . THR B 1 145 ? 0.591 -21.875 21.984 1 63.97 145 THR B CA 1
ATOM 2262 C C . THR B 1 145 ? 0.497 -21.609 23.484 1 63.97 145 THR B C 1
ATOM 2264 O O . THR B 1 145 ? -0.434 -20.938 23.938 1 63.97 145 THR B O 1
#

Organism: NCBI:txid411473

pLDDT: mean 92.07, std 9.15, range [38.0, 98.56]

Foldseek 3Di:
DPPFDWDWDADPNFIWIWTDDPNFIKTFQVRLCVLLVHDCSVVLVVPDDPQFKDWDWDQDPVGTDITIMGGPVSSLVSLLPDPGPSSVVVVCCCPVPAVVCCVVPVHDDDPVCVPDVVSVVVVVVVVVVVVVVVVVVVVVVVVVD/DPPFDWDWDADPNFIWIWTDDPNFIKTFQVRLCVLLVHDCSVVLVVPDDPQFKDWDWDQDPVGTDITIIGGPVSSLVSLLPDPGPSSVVVVCCCPVPAVVCCVVPVHDDDPVCVPDVVSVVVVVVVVVVVVVVVVVVVVVVVVVD

Secondary structure (DSSP, 8-state):
----PEEEEEETTEEEEEEEETTEEEEEHHHHHHHHT-S-HHHHHHHS-GGGEEEEEEEETTEEEEEEEE-HHHHHHHHHH--SGGGHHHHHHIIIIIHHHHHHHSEEE-HHHHT-HHHHHHHHHHHHHHHHHHHHHHHHHHHH-/----PEEEEEETTEEEEEEEETTEEEEEHHHHHHHHT-S-HHHHHHHS-GGGEEEEEEEETTEEEEEEEE-HHHHHHHHHH--SGGGHHHHHHIIIIIHHHHHHHSEEE-HHHHT-HHHHHHHHHHHHHHHHHHHHHHHHHHHH-

Radius of gyration: 21.4 Å; Cα contacts (8 Å, |Δi|>4): 403; chains: 2; bounding box: 45×66×46 Å

InterPro domains:
  IPR003497 BRO N-terminal domain [PF02498] (16-100)
  IPR003497 BRO N-terminal domain [PS51750] (1-106)
  IPR003497 BRO N-terminal domain [SM01040] (15-100)